Protein AF-A0AAU6C635-F1 (afdb_monomer)

Structure (mmCIF, N/CA/C/O backbone):
data_AF-A0AAU6C635-F1
#
_entry.id   AF-A0AAU6C635-F1
#
loop_
_atom_site.group_PDB
_atom_site.id
_atom_site.type_symbol
_atom_site.label_atom_id
_atom_site.label_alt_id
_atom_site.label_comp_id
_atom_site.label_asym_id
_atom_site.label_entity_id
_atom_site.label_seq_id
_atom_site.pdbx_PDB_ins_code
_atom_site.Cartn_x
_atom_site.Cartn_y
_atom_site.Cartn_z
_atom_site.occupancy
_atom_site.B_iso_or_equiv
_atom_site.auth_seq_id
_atom_site.auth_comp_id
_atom_site.auth_asym_id
_atom_site.auth_atom_id
_atom_site.pdbx_PDB_model_num
ATOM 1 N N . MET A 1 1 ? -11.657 12.750 -17.119 1.00 33.25 1 MET A N 1
ATOM 2 C CA . MET A 1 1 ? -11.801 13.360 -18.462 1.00 33.25 1 MET A CA 1
ATOM 3 C C . MET A 1 1 ? -10.431 13.831 -18.926 1.00 33.25 1 MET A C 1
ATOM 5 O O . MET A 1 1 ? -9.855 14.684 -18.265 1.00 33.25 1 MET A O 1
ATOM 9 N N . ALA A 1 2 ? -9.886 13.249 -19.998 1.00 40.28 2 ALA A N 1
ATOM 10 C CA . ALA A 1 2 ? -8.606 13.667 -20.569 1.00 40.28 2 ALA A CA 1
ATOM 11 C C . ALA A 1 2 ? -8.789 14.965 -21.371 1.00 40.28 2 ALA A C 1
ATOM 13 O O . ALA A 1 2 ? -9.681 15.063 -22.214 1.00 40.28 2 ALA A O 1
ATOM 14 N N . ARG A 1 3 ? -7.966 15.976 -21.083 1.00 46.88 3 ARG A N 1
ATOM 15 C CA . ARG A 1 3 ? -7.917 17.232 -21.836 1.00 46.88 3 ARG A CA 1
ATOM 16 C C . ARG A 1 3 ? -7.267 16.941 -23.189 1.00 46.88 3 ARG A C 1
ATOM 18 O O . ARG A 1 3 ? -6.128 16.486 -23.218 1.00 46.88 3 ARG A O 1
ATOM 25 N N . LEU A 1 4 ? -7.986 17.196 -24.283 1.00 54.56 4 LEU A N 1
ATOM 26 C CA . LEU A 1 4 ? -7.434 17.153 -25.638 1.00 54.56 4 LEU A CA 1
ATOM 27 C C . LEU A 1 4 ? -6.260 18.135 -25.709 1.00 54.56 4 LEU A C 1
ATOM 29 O O . LEU A 1 4 ? -6.438 19.350 -25.591 1.00 54.56 4 LEU A O 1
ATOM 33 N N . ILE A 1 5 ? -5.055 17.588 -25.826 1.00 55.25 5 ILE A N 1
ATOM 34 C CA . ILE A 1 5 ? -3.856 18.341 -26.176 1.00 55.25 5 ILE A CA 1
ATOM 35 C C . ILE A 1 5 ? -4.092 18.794 -27.622 1.00 55.25 5 ILE A C 1
ATOM 37 O O . ILE A 1 5 ? -4.465 17.975 -28.456 1.00 55.25 5 ILE A O 1
ATOM 41 N N . GLY A 1 6 ? -4.012 20.099 -27.885 1.00 54.09 6 GLY A N 1
ATOM 42 C CA . GLY A 1 6 ? -4.347 20.672 -29.192 1.00 54.09 6 GLY A CA 1
ATOM 43 C C . GLY A 1 6 ? -3.514 20.103 -30.349 1.00 54.09 6 GLY A C 1
ATOM 44 O O . GLY A 1 6 ? -2.514 19.423 -30.131 1.00 54.09 6 GLY A O 1
ATOM 45 N N . ASP A 1 7 ? -3.924 20.458 -31.567 1.00 59.44 7 ASP A N 1
ATOM 46 C CA . ASP A 1 7 ? -3.484 19.994 -32.904 1.00 59.44 7 ASP A CA 1
ATOM 47 C C . ASP A 1 7 ? -1.974 20.154 -33.240 1.00 59.44 7 ASP A C 1
ATOM 49 O O . ASP A 1 7 ? -1.555 20.066 -34.388 1.00 59.44 7 ASP A O 1
ATOM 53 N N . SER A 1 8 ? -1.133 20.437 -32.243 1.00 68.38 8 SER A N 1
ATOM 54 C CA . SER A 1 8 ? 0.325 20.584 -32.333 1.00 68.38 8 SER A CA 1
ATOM 55 C C . SER A 1 8 ? 1.101 19.611 -31.430 1.00 68.38 8 SER A C 1
ATOM 57 O O . SER A 1 8 ? 2.326 19.702 -31.334 1.00 68.38 8 SER A O 1
ATOM 59 N N . GLY A 1 9 ? 0.406 18.694 -30.749 1.00 70.88 9 GLY A N 1
ATOM 60 C CA . GLY A 1 9 ? 1.014 17.608 -29.981 1.00 70.88 9 GLY A CA 1
ATOM 61 C C . GLY A 1 9 ? 1.362 16.389 -30.848 1.00 70.88 9 GLY A C 1
ATOM 62 O O . GLY A 1 9 ? 0.824 16.238 -31.943 1.00 70.88 9 GLY A O 1
ATOM 63 N N . PRO A 1 10 ? 2.259 15.503 -30.380 1.00 80.25 10 PRO A N 1
ATOM 64 C CA . PRO A 1 10 ? 2.520 14.241 -31.062 1.00 80.25 10 PRO A CA 1
ATOM 65 C C . PRO A 1 10 ? 1.244 13.388 -31.139 1.00 80.25 10 PRO A C 1
ATOM 67 O O . PRO A 1 10 ? 0.451 13.362 -30.196 1.00 80.25 10 PRO A O 1
ATOM 70 N N . ASP A 1 11 ? 1.062 12.683 -32.258 1.00 90.50 11 ASP A N 1
ATOM 71 C CA . ASP A 1 11 ? -0.068 11.773 -32.461 1.00 90.50 11 ASP A CA 1
ATOM 72 C C . ASP A 1 11 ? 0.055 10.566 -31.522 1.00 90.50 11 ASP A C 1
ATOM 74 O O . ASP A 1 11 ? 0.769 9.596 -31.789 1.00 90.50 11 ASP A O 1
ATOM 78 N N . LEU A 1 12 ? -0.642 10.647 -30.389 1.00 91.69 12 LEU A N 1
ATOM 79 C CA . LEU A 1 12 ? -0.616 9.621 -29.352 1.00 91.69 12 LEU A CA 1
ATOM 80 C C . LEU A 1 12 ? -1.183 8.283 -29.841 1.00 91.69 12 LEU A C 1
ATOM 82 O O . LEU A 1 12 ? -0.764 7.243 -29.335 1.00 91.69 12 LEU A O 1
ATOM 86 N N . CYS A 1 13 ? -2.102 8.297 -30.813 1.00 95.12 13 CYS A N 1
ATOM 87 C CA . CYS A 1 13 ? -2.654 7.069 -31.380 1.00 95.12 13 CYS A CA 1
ATOM 88 C C . CYS A 1 13 ? -1.597 6.383 -32.244 1.00 95.12 13 CYS A C 1
ATOM 90 O O . CYS A 1 13 ? -1.269 5.227 -31.994 1.00 95.12 13 CYS A O 1
ATOM 92 N N . ALA A 1 14 ? -0.967 7.121 -33.163 1.00 94.88 14 ALA A N 1
ATOM 93 C CA . ALA A 1 14 ? 0.107 6.575 -33.991 1.00 94.88 14 ALA A CA 1
ATOM 94 C C . ALA A 1 14 ? 1.306 6.082 -33.157 1.00 94.88 14 ALA A C 1
ATOM 96 O O . ALA A 1 14 ? 1.918 5.064 -33.481 1.00 94.88 14 ALA A O 1
ATOM 97 N N . MET A 1 15 ? 1.639 6.769 -32.058 1.00 94.06 15 MET A N 1
ATOM 98 C CA . MET A 1 15 ? 2.670 6.309 -31.120 1.00 94.06 15 MET A CA 1
ATOM 99 C C . MET A 1 15 ? 2.281 5.001 -30.419 1.00 94.06 15 MET A C 1
ATOM 101 O O . MET A 1 15 ? 3.123 4.110 -30.284 1.00 94.06 15 MET A O 1
ATOM 105 N N . ALA A 1 16 ? 1.028 4.883 -29.970 1.00 95.62 16 ALA A N 1
ATOM 106 C CA . ALA A 1 16 ? 0.521 3.672 -29.331 1.00 95.62 16 ALA A CA 1
ATOM 107 C C . ALA A 1 16 ? 0.498 2.483 -30.306 1.00 95.62 16 ALA A C 1
ATOM 109 O O . ALA A 1 16 ? 0.922 1.385 -29.934 1.00 95.62 16 ALA A O 1
ATOM 110 N N . ASP A 1 17 ? 0.087 2.714 -31.553 1.00 96.81 17 ASP A N 1
ATOM 111 C CA . ASP A 1 17 ? 0.086 1.703 -32.613 1.00 96.81 17 ASP A CA 1
ATOM 112 C C . ASP A 1 17 ? 1.512 1.219 -32.901 1.00 96.81 17 ASP A C 1
ATOM 114 O O . ASP A 1 17 ? 1.794 0.023 -32.818 1.00 96.81 17 ASP A O 1
ATOM 118 N N . ALA A 1 18 ? 2.454 2.144 -33.115 1.00 97.06 18 ALA A N 1
ATOM 119 C CA . ALA A 1 18 ? 3.851 1.801 -33.374 1.00 97.06 18 ALA A CA 1
ATOM 120 C C . ALA A 1 18 ? 4.498 1.017 -32.214 1.00 97.06 18 ALA A C 1
ATOM 122 O O . ALA A 1 18 ? 5.235 0.052 -32.441 1.00 97.06 18 ALA A O 1
ATOM 123 N N . ALA A 1 19 ? 4.219 1.401 -30.963 1.00 95.62 19 ALA A N 1
ATOM 124 C CA . ALA A 1 19 ? 4.707 0.681 -29.789 1.00 95.62 19 ALA A CA 1
ATOM 125 C C . ALA A 1 19 ? 4.107 -0.733 -29.690 1.00 95.62 19 ALA A C 1
ATOM 127 O O . ALA A 1 19 ? 4.825 -1.692 -29.385 1.00 95.62 19 ALA A O 1
ATOM 128 N N . THR A 1 20 ? 2.812 -0.874 -29.983 1.00 96.56 20 THR A N 1
ATOM 129 C CA . THR A 1 20 ? 2.098 -2.158 -29.967 1.00 96.56 20 THR A CA 1
ATOM 130 C C . THR A 1 20 ? 2.635 -3.099 -31.039 1.00 96.56 20 THR A C 1
ATOM 132 O O . THR A 1 20 ? 2.974 -4.245 -30.736 1.00 96.56 20 THR A O 1
ATOM 135 N N . ASP A 1 21 ? 2.801 -2.612 -32.267 1.00 96.62 21 ASP A N 1
ATOM 136 C CA . ASP A 1 21 ? 3.354 -3.388 -33.379 1.00 96.62 21 ASP A CA 1
ATOM 137 C C . ASP A 1 21 ? 4.777 -3.870 -33.084 1.00 96.62 21 ASP A C 1
ATOM 139 O O . ASP A 1 21 ? 5.130 -5.028 -33.351 1.00 96.62 21 ASP A O 1
ATOM 143 N N . HIS A 1 22 ? 5.596 -3.011 -32.470 1.00 93.88 22 HIS A N 1
ATOM 144 C CA . HIS A 1 22 ? 6.935 -3.389 -32.037 1.00 93.88 22 HIS A CA 1
ATOM 145 C C . HIS A 1 22 ? 6.897 -4.490 -30.970 1.00 93.88 22 HIS A C 1
ATOM 147 O O . HIS A 1 22 ? 7.584 -5.505 -31.108 1.00 93.88 22 HIS A O 1
ATOM 153 N N . ALA A 1 23 ? 6.063 -4.339 -29.937 1.00 92.31 23 ALA A N 1
ATOM 154 C CA . ALA A 1 23 ? 5.914 -5.342 -28.888 1.00 92.31 23 ALA A CA 1
ATOM 155 C C . ALA A 1 23 ? 5.439 -6.693 -29.451 1.00 92.31 23 ALA A C 1
ATOM 157 O O . ALA A 1 23 ? 6.014 -7.733 -29.126 1.00 92.31 23 ALA A O 1
ATOM 158 N N . VAL A 1 24 ? 4.445 -6.690 -30.348 1.00 93.75 24 VAL A N 1
ATOM 159 C CA . VAL A 1 24 ? 3.965 -7.897 -31.043 1.00 93.75 24 VAL A CA 1
ATOM 160 C C . VAL A 1 24 ? 5.085 -8.544 -31.850 1.00 93.75 24 VAL A C 1
ATOM 162 O O . VAL A 1 24 ? 5.239 -9.765 -31.816 1.00 93.75 24 VAL A O 1
ATOM 165 N N . THR A 1 25 ? 5.892 -7.746 -32.547 1.00 92.00 25 THR A N 1
ATOM 166 C CA . THR A 1 25 ? 7.041 -8.247 -33.308 1.00 92.00 25 THR A CA 1
ATOM 167 C C . THR A 1 25 ? 8.049 -8.937 -32.391 1.00 92.00 25 THR A C 1
ATOM 169 O O . THR A 1 25 ? 8.429 -10.074 -32.661 1.00 92.00 25 THR A O 1
ATOM 172 N N . VAL A 1 26 ? 8.425 -8.312 -31.271 1.00 89.56 26 VAL A N 1
ATOM 173 C CA . VAL A 1 26 ? 9.347 -8.904 -30.285 1.00 89.56 26 VAL A CA 1
ATOM 174 C C . VAL A 1 26 ? 8.780 -10.205 -29.707 1.00 89.56 26 VAL A C 1
ATOM 176 O O . VAL A 1 26 ? 9.489 -11.209 -29.653 1.00 89.56 26 VAL A O 1
ATOM 179 N N . MET A 1 27 ? 7.495 -10.229 -29.343 1.00 88.62 27 MET A N 1
ATOM 180 C CA . MET A 1 27 ? 6.835 -11.427 -28.805 1.00 88.62 27 MET A CA 1
ATOM 181 C C . MET A 1 27 ? 6.731 -12.574 -29.822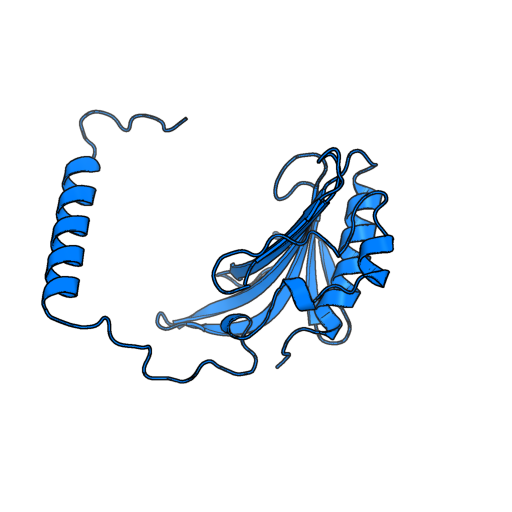 1.00 88.62 27 MET A C 1
ATOM 183 O O . MET A 1 27 ? 6.696 -13.737 -29.427 1.00 88.62 27 MET A O 1
ATOM 187 N N . ARG A 1 28 ? 6.696 -12.283 -31.131 1.00 91.62 28 ARG A N 1
ATOM 188 C CA . ARG A 1 28 ? 6.705 -13.314 -32.186 1.00 91.62 28 ARG A CA 1
ATOM 189 C C . ARG A 1 28 ? 8.072 -13.974 -32.369 1.00 91.62 28 ARG A C 1
ATOM 191 O O . ARG A 1 28 ? 8.118 -15.111 -32.830 1.00 91.62 28 ARG A O 1
ATOM 198 N N . VAL A 1 29 ? 9.166 -13.286 -32.033 1.00 85.56 29 VAL A N 1
ATOM 199 C CA . VAL A 1 29 ? 10.539 -13.800 -32.203 1.00 85.56 29 VAL A CA 1
ATOM 200 C C . VAL A 1 29 ? 10.890 -14.853 -31.144 1.00 85.56 29 VAL A C 1
ATOM 202 O O . VAL A 1 29 ? 11.714 -15.729 -31.403 1.00 85.56 29 VAL A O 1
ATOM 205 N N . GLY A 1 30 ? 10.252 -14.824 -29.970 1.00 81.31 30 GLY A N 1
ATOM 206 C CA . GLY A 1 30 ? 10.467 -15.829 -28.933 1.00 81.31 30 GLY A CA 1
ATOM 207 C C . GLY A 1 30 ? 9.856 -15.461 -27.584 1.00 81.31 30 GLY A C 1
ATOM 208 O O . GLY A 1 30 ? 9.093 -14.508 -27.451 1.00 81.31 30 GLY A O 1
ATOM 209 N N . THR A 1 31 ? 10.196 -16.230 -26.552 1.00 83.50 31 THR A N 1
ATOM 210 C CA . THR A 1 31 ? 9.721 -15.978 -25.186 1.00 83.50 31 THR A CA 1
ATOM 211 C C . THR A 1 31 ? 10.318 -14.695 -24.617 1.00 83.50 31 THR A C 1
ATOM 213 O O . THR A 1 31 ? 11.524 -14.475 -24.741 1.00 83.50 31 THR A O 1
ATOM 216 N N . VAL A 1 32 ? 9.511 -13.910 -23.898 1.00 81.31 32 VAL A N 1
ATOM 217 C CA . VAL A 1 32 ? 10.006 -12.772 -23.112 1.00 81.31 32 VAL A CA 1
ATOM 218 C C . VAL A 1 32 ? 11.022 -13.285 -22.080 1.00 81.31 32 VAL A C 1
ATOM 220 O O . VAL A 1 32 ? 10.662 -14.141 -21.262 1.00 81.31 32 VAL A O 1
ATOM 223 N N . PRO A 1 33 ? 12.283 -12.807 -22.098 1.00 78.06 33 PRO A N 1
ATOM 224 C CA . PRO A 1 33 ? 13.296 -13.259 -21.157 1.00 78.06 33 PRO A CA 1
ATOM 225 C C . PRO A 1 33 ? 12.834 -13.060 -19.716 1.00 78.06 33 PRO A C 1
ATOM 227 O O . PRO A 1 33 ? 12.366 -11.986 -19.331 1.00 78.06 33 PRO A O 1
ATOM 230 N N . ARG A 1 34 ? 12.984 -14.100 -18.893 1.00 80.12 34 ARG A N 1
ATOM 231 C CA . ARG A 1 34 ? 12.798 -13.956 -17.450 1.00 80.12 34 ARG A CA 1
ATOM 232 C C . ARG A 1 34 ? 13.906 -13.071 -16.891 1.00 80.12 34 ARG A C 1
ATOM 234 O O . ARG A 1 34 ? 15.034 -13.088 -17.383 1.00 80.12 34 ARG A O 1
ATOM 241 N N . ARG A 1 35 ? 13.592 -12.328 -15.826 1.00 77.75 35 ARG A N 1
ATOM 242 C CA . ARG A 1 35 ? 14.605 -11.593 -15.066 1.00 77.75 35 ARG A CA 1
ATOM 243 C C . ARG A 1 35 ? 15.717 -12.579 -14.653 1.00 77.75 35 ARG A C 1
ATOM 245 O O . ARG A 1 35 ? 15.392 -13.608 -14.063 1.00 77.75 35 ARG A O 1
ATOM 252 N N . PRO A 1 36 ? 16.993 -12.293 -14.963 1.00 69.88 36 PRO A N 1
ATOM 253 C CA . PRO A 1 36 ? 18.089 -13.239 -14.745 1.00 69.88 36 PRO A CA 1
ATOM 254 C C . PRO A 1 36 ? 18.437 -13.424 -13.263 1.00 69.88 36 PRO A C 1
ATOM 256 O O . PRO A 1 36 ? 18.999 -14.448 -12.889 1.00 69.88 36 PRO A O 1
ATOM 259 N N . SER A 1 37 ? 18.102 -12.452 -12.410 1.00 70.69 37 SER A N 1
ATOM 260 C CA . SER A 1 37 ? 18.284 -12.554 -10.965 1.00 70.69 37 SER A CA 1
ATOM 261 C C . SER A 1 37 ? 17.025 -13.097 -10.292 1.00 70.69 37 SER A C 1
ATOM 263 O O . SER A 1 37 ? 15.911 -12.659 -10.599 1.00 70.69 37 SER A O 1
ATOM 265 N N . ALA A 1 38 ? 17.215 -13.987 -9.317 1.00 70.19 38 ALA A N 1
ATOM 266 C CA . ALA A 1 38 ? 16.155 -14.379 -8.396 1.00 70.19 38 ALA A CA 1
ATOM 267 C C . ALA A 1 38 ? 15.570 -13.145 -7.689 1.00 70.19 38 ALA A C 1
ATOM 269 O O . ALA A 1 38 ? 16.240 -12.117 -7.538 1.00 70.19 38 ALA A O 1
ATOM 270 N N . ALA A 1 39 ? 14.305 -13.242 -7.281 1.00 71.06 39 ALA A N 1
ATOM 271 C CA . ALA A 1 39 ? 13.686 -12.203 -6.476 1.00 71.06 39 ALA A CA 1
ATOM 272 C C . ALA A 1 39 ? 14.445 -12.058 -5.147 1.00 71.06 39 ALA A C 1
ATOM 274 O O . ALA A 1 39 ? 14.887 -13.049 -4.566 1.00 71.06 39 ALA A O 1
ATOM 275 N N . VAL A 1 40 ? 14.628 -10.818 -4.692 1.00 84.88 40 VAL A N 1
ATOM 276 C CA . VAL A 1 40 ? 15.278 -10.543 -3.407 1.00 84.88 40 VAL A CA 1
ATOM 277 C C . VAL A 1 40 ? 14.324 -11.015 -2.303 1.00 84.88 40 VAL A C 1
ATOM 279 O O . VAL A 1 40 ? 13.201 -10.521 -2.290 1.00 84.88 40 VAL A O 1
ATOM 282 N N . PRO A 1 41 ? 14.716 -11.927 -1.390 1.00 85.88 41 PRO A N 1
ATOM 283 C CA . PRO A 1 41 ? 13.796 -12.477 -0.385 1.00 85.88 41 PRO A CA 1
ATOM 284 C C . PRO A 1 41 ? 13.118 -11.422 0.501 1.00 85.88 41 PRO A C 1
ATOM 286 O O . PRO A 1 41 ? 11.964 -11.580 0.869 1.00 85.88 41 PRO A O 1
ATOM 289 N N . ALA A 1 42 ? 13.814 -10.318 0.782 1.00 90.81 42 ALA A N 1
ATOM 290 C CA . ALA A 1 42 ? 13.286 -9.176 1.532 1.00 90.81 42 ALA A CA 1
ATOM 291 C C . ALA A 1 42 ? 12.295 -8.301 0.731 1.00 90.81 42 ALA A C 1
ATOM 293 O O . ALA A 1 42 ? 11.753 -7.336 1.264 1.00 90.81 42 ALA A O 1
ATOM 294 N N . SER A 1 43 ? 12.099 -8.565 -0.566 1.00 92.88 43 SER A N 1
ATOM 295 C CA . SER A 1 43 ? 11.268 -7.730 -1.435 1.00 92.88 43 SER A CA 1
ATOM 296 C C . SER A 1 43 ? 9.793 -8.096 -1.343 1.00 92.88 43 SER A C 1
ATOM 298 O O . SER A 1 43 ? 9.422 -9.275 -1.407 1.00 92.88 43 SER A O 1
ATOM 300 N N . LEU A 1 44 ? 8.950 -7.061 -1.337 1.00 94.75 44 LEU A N 1
ATOM 301 C CA . LEU A 1 44 ? 7.495 -7.187 -1.447 1.00 94.75 44 LEU A CA 1
ATOM 302 C C . LEU A 1 44 ? 7.049 -7.908 -2.725 1.00 94.75 44 LEU A C 1
ATOM 304 O O . LEU A 1 44 ? 5.985 -8.515 -2.742 1.00 94.75 44 LEU A O 1
ATOM 308 N N . ALA A 1 45 ? 7.892 -7.952 -3.763 1.00 91.56 45 ALA A N 1
ATOM 309 C CA . ALA A 1 45 ? 7.616 -8.712 -4.982 1.00 91.56 45 ALA A CA 1
ATOM 310 C C . ALA A 1 45 ? 7.409 -10.223 -4.739 1.00 91.56 45 ALA A C 1
ATOM 312 O O . ALA A 1 45 ? 6.866 -10.913 -5.602 1.00 91.56 45 ALA A O 1
ATOM 313 N N . THR A 1 46 ? 7.860 -10.744 -3.593 1.00 91.25 46 THR A N 1
ATOM 314 C CA . THR A 1 46 ? 7.690 -12.150 -3.187 1.00 91.25 46 THR A CA 1
ATOM 315 C C . THR A 1 46 ? 6.616 -12.361 -2.120 1.00 91.25 46 THR A C 1
ATOM 317 O O . THR A 1 46 ? 6.342 -13.503 -1.755 1.00 91.25 46 THR A O 1
ATOM 320 N N . ALA A 1 47 ? 6.018 -11.279 -1.619 1.00 94.38 47 ALA A N 1
ATOM 321 C CA . ALA A 1 47 ? 5.038 -11.312 -0.546 1.00 94.38 47 ALA A CA 1
ATOM 322 C C . ALA A 1 47 ? 3.602 -11.431 -1.079 1.00 94.38 47 ALA A C 1
ATOM 324 O O . ALA A 1 47 ? 3.316 -11.121 -2.234 1.00 94.38 47 ALA A O 1
ATOM 325 N N . ASP A 1 48 ? 2.699 -11.861 -0.198 1.00 96.31 48 ASP A N 1
ATOM 326 C CA . ASP A 1 48 ? 1.255 -11.876 -0.425 1.00 96.31 48 ASP A CA 1
ATOM 327 C C . ASP A 1 48 ? 0.607 -10.792 0.446 1.00 96.31 48 ASP A C 1
ATOM 329 O O . ASP A 1 48 ? 0.582 -10.922 1.672 1.00 96.31 48 ASP A O 1
ATOM 333 N N . ALA A 1 49 ? 0.066 -9.743 -0.177 1.00 97.69 49 ALA A N 1
ATOM 334 C CA . ALA A 1 49 ? -0.615 -8.655 0.520 1.00 97.69 49 ALA A CA 1
ATOM 335 C C . ALA A 1 49 ? -1.772 -9.170 1.396 1.00 97.69 49 ALA A C 1
ATOM 337 O O . ALA A 1 49 ? -1.896 -8.783 2.559 1.00 97.69 49 ALA A O 1
ATOM 338 N N . CYS A 1 50 ? -2.565 -10.129 0.911 1.00 96.81 50 CYS A N 1
ATOM 339 C CA . CYS A 1 50 ? -3.692 -10.664 1.676 1.00 96.81 50 CYS A CA 1
ATOM 340 C C . CYS A 1 50 ? -3.267 -11.451 2.924 1.00 96.81 50 CYS A C 1
ATOM 342 O O . CYS A 1 50 ? -4.083 -11.660 3.820 1.00 96.81 50 CYS A O 1
ATOM 344 N N . ALA A 1 51 ? -2.010 -11.895 3.000 1.00 95.38 51 ALA A N 1
ATOM 345 C CA . ALA A 1 51 ? -1.478 -12.595 4.166 1.00 95.38 51 ALA A CA 1
ATOM 346 C C . ALA A 1 51 ? -0.984 -11.641 5.271 1.00 95.38 51 ALA A C 1
ATOM 348 O O . ALA A 1 51 ? -0.705 -12.087 6.389 1.00 95.38 51 ALA A O 1
ATOM 349 N N . LEU A 1 52 ? -0.874 -10.336 4.988 1.00 95.38 52 LEU A N 1
ATOM 350 C CA . LEU A 1 52 ? -0.342 -9.353 5.935 1.00 95.38 52 LEU A CA 1
ATOM 351 C C . LEU A 1 52 ? -1.355 -8.927 7.005 1.00 95.38 52 LEU A C 1
ATOM 353 O O . LEU A 1 52 ? -0.953 -8.500 8.088 1.00 95.38 52 LEU A O 1
ATOM 357 N N . LEU A 1 53 ? -2.657 -9.085 6.756 1.00 95.38 53 LEU A N 1
ATOM 358 C CA . LEU A 1 53 ? -3.704 -8.809 7.739 1.00 95.38 53 LEU A CA 1
ATOM 359 C C . LEU A 1 53 ? -4.386 -10.099 8.187 1.00 95.38 53 LEU A C 1
ATOM 361 O O . LEU A 1 53 ? -4.743 -10.961 7.389 1.00 95.38 53 LEU A O 1
ATOM 365 N N . THR A 1 54 ? -4.574 -10.237 9.500 1.00 91.88 54 THR A N 1
ATOM 366 C CA . THR A 1 54 ? -5.284 -11.391 10.061 1.00 91.88 54 THR A CA 1
ATOM 367 C C . THR A 1 54 ? -6.788 -11.135 10.108 1.00 91.88 54 THR A C 1
ATOM 369 O O . THR A 1 54 ? -7.206 -9.980 10.233 1.00 91.88 54 THR A O 1
ATOM 372 N N . PRO A 1 55 ? -7.620 -12.193 10.131 1.00 92.12 55 PRO A N 1
ATOM 373 C CA . PRO A 1 55 ? -9.054 -12.036 10.367 1.00 92.12 55 PRO A CA 1
ATOM 374 C C . PRO A 1 55 ? -9.375 -11.274 11.659 1.00 92.12 55 PRO A C 1
ATOM 376 O O . PRO A 1 55 ? -10.312 -10.485 11.692 1.00 92.12 55 PRO A O 1
ATOM 379 N N . ALA A 1 56 ? -8.570 -11.467 12.709 1.00 91.81 56 ALA A N 1
ATOM 380 C CA . ALA A 1 56 ? -8.732 -10.755 13.972 1.00 91.81 56 ALA A CA 1
ATOM 381 C C . ALA A 1 56 ? -8.453 -9.250 13.837 1.00 91.81 56 ALA A C 1
ATOM 383 O O . ALA A 1 56 ? -9.189 -8.450 14.404 1.00 91.81 56 ALA A O 1
ATOM 384 N N . ALA A 1 57 ? 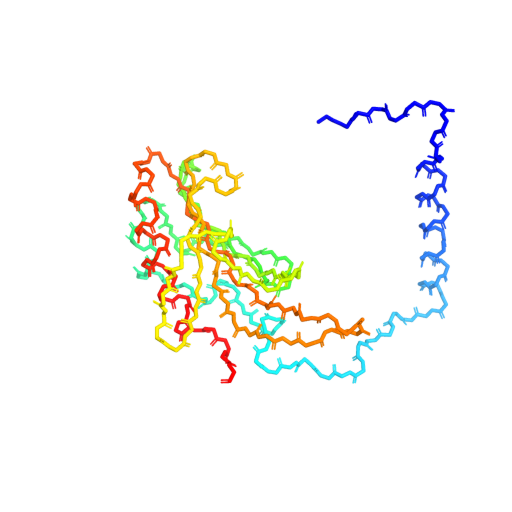-7.429 -8.862 13.068 1.00 92.19 57 ALA A N 1
ATOM 385 C CA . ALA A 1 57 ? -7.127 -7.454 12.820 1.00 92.19 57 ALA A CA 1
ATOM 386 C C . ALA A 1 57 ? -8.239 -6.777 12.005 1.00 92.19 57 ALA A C 1
ATOM 388 O O . ALA A 1 57 ? -8.685 -5.690 12.361 1.00 92.19 57 ALA A O 1
ATOM 389 N N . LEU A 1 58 ? -8.748 -7.452 10.968 1.00 93.06 58 LEU A N 1
ATOM 390 C CA . LEU A 1 58 ? -9.858 -6.947 10.150 1.00 93.06 58 LEU A CA 1
ATOM 391 C C . LEU A 1 58 ? -11.157 -6.773 10.948 1.00 93.06 58 LEU A C 1
ATOM 393 O O . LEU A 1 58 ? -11.948 -5.891 10.628 1.00 93.06 58 LEU A O 1
ATOM 397 N N . GLY A 1 59 ? -11.339 -7.526 12.039 1.00 88.06 59 GLY A N 1
ATOM 398 C CA . GLY A 1 59 ? -12.459 -7.353 12.969 1.00 88.06 59 GLY A CA 1
ATOM 399 C C . GLY A 1 59 ? -12.539 -5.972 13.639 1.00 88.06 59 GLY A C 1
ATOM 400 O O . GLY A 1 59 ? -13.556 -5.666 14.259 1.00 88.06 59 GLY A O 1
ATOM 401 N N . ALA A 1 60 ? -11.512 -5.123 13.507 1.00 84.69 60 ALA A N 1
ATOM 402 C CA . ALA A 1 60 ? -11.564 -3.720 13.919 1.00 84.69 60 ALA A CA 1
ATOM 403 C C . ALA A 1 60 ? -12.534 -2.871 13.071 1.00 84.69 60 ALA A C 1
ATOM 405 O O . ALA A 1 60 ? -12.956 -1.804 13.521 1.00 84.69 60 ALA A O 1
ATOM 406 N N . LEU A 1 61 ? -12.897 -3.333 11.869 1.00 85.75 61 LEU A N 1
ATOM 407 C CA . LEU A 1 61 ? -13.821 -2.654 10.963 1.00 85.75 61 LEU A CA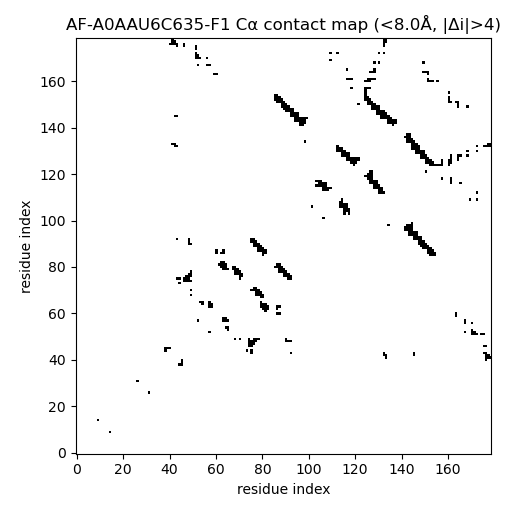 1
ATOM 408 C C . LEU A 1 61 ? -15.160 -3.400 10.899 1.00 85.75 61 LEU A C 1
ATOM 410 O O . LEU A 1 61 ? -15.221 -4.523 10.393 1.00 85.75 61 LEU A O 1
ATOM 414 N N . PRO A 1 62 ? -16.258 -2.793 11.387 1.00 83.75 62 PRO A N 1
ATOM 415 C CA . PRO A 1 62 ? -17.582 -3.389 11.281 1.00 83.75 62 PRO A CA 1
ATOM 416 C C . PRO A 1 62 ? -17.942 -3.722 9.829 1.00 83.75 62 PRO A C 1
ATOM 418 O O . PRO A 1 62 ? -17.737 -2.916 8.928 1.00 83.75 62 PRO A O 1
ATOM 421 N N . GLY A 1 63 ? -18.492 -4.915 9.606 1.00 85.62 63 GLY A N 1
ATOM 422 C CA . GLY A 1 63 ? -18.958 -5.354 8.287 1.00 85.62 63 GLY A CA 1
ATOM 423 C C . GLY A 1 63 ? -17.864 -5.852 7.338 1.00 85.62 63 GLY A C 1
ATOM 424 O O . GLY A 1 63 ? -18.195 -6.569 6.397 1.00 85.62 63 GLY A O 1
ATOM 425 N N . VAL A 1 64 ? -16.586 -5.559 7.596 1.00 90.44 64 VAL A N 1
ATOM 426 C CA . VAL A 1 64 ? -15.456 -6.061 6.801 1.00 90.44 64 VAL A CA 1
ATOM 427 C C . VAL A 1 64 ? -15.085 -7.468 7.270 1.00 90.44 64 VAL A C 1
ATOM 429 O O . VAL A 1 64 ? -14.870 -7.712 8.457 1.00 90.44 64 VAL A O 1
ATOM 432 N N . GLN A 1 65 ? -15.009 -8.419 6.337 1.00 85.81 65 GLN A N 1
ATOM 433 C CA . GLN A 1 65 ? -14.678 -9.814 6.634 1.00 85.81 65 GLN A CA 1
ATOM 434 C C . GLN A 1 65 ? -13.455 -10.270 5.840 1.00 85.81 65 GLN A C 1
ATOM 436 O O . GLN A 1 65 ? -13.270 -9.906 4.684 1.00 85.81 65 GLN A O 1
ATOM 441 N N . ALA A 1 66 ? -12.632 -11.127 6.450 1.00 85.44 66 ALA A N 1
ATOM 442 C CA . ALA A 1 66 ? -11.480 -11.723 5.770 1.00 85.44 66 ALA A CA 1
ATOM 443 C C . ALA A 1 66 ? -11.892 -12.691 4.646 1.00 85.44 66 ALA A C 1
ATOM 445 O O . ALA A 1 66 ? -11.203 -12.807 3.632 1.00 85.44 66 ALA A O 1
ATOM 446 N N . ALA A 1 67 ? -13.009 -13.401 4.837 1.00 80.25 67 ALA A N 1
ATOM 447 C CA . ALA A 1 67 ? -13.595 -14.276 3.832 1.00 80.25 67 ALA A CA 1
ATOM 448 C C . ALA A 1 67 ? -14.290 -13.408 2.775 1.00 80.25 67 ALA A C 1
ATOM 450 O O . ALA A 1 67 ? -15.413 -12.963 2.978 1.00 80.25 67 ALA A O 1
ATOM 451 N N . GLY A 1 68 ? -13.585 -13.120 1.684 1.00 80.62 68 GLY A N 1
ATOM 452 C CA . GLY A 1 68 ? -14.025 -12.160 0.665 1.00 80.62 68 GLY A CA 1
ATOM 453 C C . GLY A 1 68 ? -12.922 -11.234 0.161 1.00 80.62 68 GLY A C 1
ATOM 454 O O . GLY A 1 68 ? -13.209 -10.349 -0.629 1.00 80.62 68 GLY A O 1
ATOM 455 N N . ALA A 1 69 ? -11.679 -11.435 0.607 1.00 93.19 69 ALA A N 1
ATOM 456 C CA . ALA A 1 69 ? -10.531 -10.686 0.120 1.00 93.19 69 ALA A CA 1
ATOM 457 C C . ALA A 1 69 ? -10.372 -10.809 -1.408 1.00 93.19 69 ALA A C 1
ATOM 459 O O . ALA A 1 69 ? -10.226 -11.920 -1.930 1.00 93.19 69 ALA A O 1
ATOM 460 N N . GLU A 1 70 ? -10.359 -9.679 -2.107 1.00 95.81 70 GLU A N 1
ATOM 461 C CA . GLU A 1 70 ? -10.097 -9.610 -3.543 1.00 95.81 70 GLU A CA 1
ATOM 462 C C . GLU A 1 70 ? -8.600 -9.393 -3.768 1.00 95.81 70 GLU A C 1
ATOM 464 O O . GLU A 1 70 ? -7.994 -8.509 -3.167 1.00 95.81 70 GLU A O 1
ATOM 469 N N . ARG A 1 71 ? -7.989 -10.246 -4.595 1.00 97.31 71 ARG A N 1
ATOM 470 C CA . ARG A 1 71 ? -6.547 -10.254 -4.868 1.00 97.31 71 ARG A CA 1
ATOM 471 C C . ARG A 1 71 ? -6.253 -9.574 -6.190 1.00 97.31 71 ARG A C 1
ATOM 473 O O . ARG A 1 71 ? -6.822 -9.959 -7.211 1.00 97.31 71 ARG A O 1
ATOM 480 N N . ASP A 1 72 ? -5.264 -8.696 -6.175 1.00 95.25 72 ASP A N 1
ATOM 481 C CA . ASP A 1 72 ? -4.720 -8.106 -7.389 1.00 95.25 72 ASP A CA 1
ATOM 482 C C . ASP A 1 72 ? -3.640 -8.978 -8.033 1.00 95.25 72 ASP A C 1
ATOM 484 O O . ASP A 1 72 ? -3.195 -10.013 -7.516 1.00 95.25 72 ASP A O 1
ATOM 488 N N . PHE A 1 73 ? -3.194 -8.525 -9.204 1.00 91.94 73 PHE A N 1
ATOM 489 C CA . PHE A 1 73 ? -2.099 -9.122 -9.949 1.00 91.94 73 PHE A CA 1
ATOM 490 C C . PHE A 1 73 ? -0.878 -9.403 -9.057 1.00 91.94 73 PHE A C 1
ATOM 492 O O . PHE A 1 73 ? -0.410 -8.555 -8.299 1.00 91.94 73 PHE A O 1
ATOM 499 N N . GLY A 1 74 ? -0.351 -10.627 -9.152 1.00 90.94 74 GLY A N 1
ATOM 500 C CA . GLY A 1 74 ? 0.832 -11.049 -8.398 1.00 90.94 74 GLY A CA 1
ATOM 501 C C . GLY A 1 74 ? 0.618 -11.230 -6.891 1.00 90.94 74 GLY A C 1
ATOM 502 O O . GLY A 1 74 ? 1.586 -11.538 -6.205 1.00 90.94 74 GLY A O 1
ATOM 503 N N . ASN A 1 75 ? -0.616 -11.094 -6.381 1.00 96.50 75 ASN A N 1
ATOM 504 C CA . ASN A 1 75 ? -0.928 -10.975 -4.949 1.00 96.50 75 ASN A CA 1
ATOM 505 C C . ASN A 1 75 ? -0.291 -9.742 -4.282 1.00 96.50 75 ASN A C 1
ATOM 507 O O . ASN A 1 75 ? -0.071 -9.737 -3.071 1.00 96.50 75 ASN A O 1
ATOM 511 N N . TRP A 1 76 ? 0.021 -8.705 -5.065 1.00 97.44 76 TRP A N 1
ATOM 512 C CA . TRP A 1 76 ? 0.641 -7.471 -4.569 1.00 97.44 76 TRP A CA 1
ATOM 513 C C . TRP A 1 76 ? -0.369 -6.420 -4.113 1.00 97.44 76 TRP A C 1
ATOM 515 O O . TRP A 1 76 ? 0.022 -5.399 -3.560 1.00 97.44 76 TRP A O 1
ATOM 525 N N . GLY A 1 77 ? -1.654 -6.683 -4.323 1.00 98.06 77 GLY A N 1
ATOM 526 C CA . GLY A 1 77 ? -2.759 -5.905 -3.788 1.00 98.06 77 GLY A CA 1
ATOM 527 C C . GLY A 1 77 ? -3.798 -6.828 -3.167 1.00 98.06 77 GLY A C 1
ATOM 528 O O . GLY A 1 77 ? -3.967 -7.978 -3.599 1.00 98.06 77 GLY A O 1
ATOM 529 N N . CYS A 1 78 ? -4.452 -6.340 -2.122 1.00 98.31 78 CYS A N 1
ATOM 530 C CA . CYS A 1 78 ? -5.557 -7.019 -1.477 1.00 98.31 78 CYS A CA 1
ATOM 531 C C . CYS A 1 78 ? -6.611 -6.028 -0.998 1.00 98.31 78 CYS A C 1
ATOM 533 O O . CYS A 1 78 ? -6.276 -5.022 -0.370 1.00 98.31 78 CYS A O 1
ATOM 535 N N . HIS A 1 79 ? -7.875 -6.361 -1.236 1.00 97.19 79 HIS A N 1
ATOM 536 C CA . HIS A 1 79 ? -9.011 -5.517 -0.893 1.00 97.19 79 HIS A CA 1
ATOM 537 C C . HIS A 1 79 ? -9.998 -6.276 -0.018 1.00 97.19 79 HIS A C 1
ATOM 539 O O . HIS A 1 79 ? -10.398 -7.398 -0.332 1.00 97.19 79 HIS A O 1
ATOM 545 N N . TRP A 1 80 ? -10.430 -5.643 1.067 1.00 97.38 80 TRP A N 1
ATOM 546 C CA . TRP A 1 80 ? -11.498 -6.130 1.931 1.00 97.38 80 TRP A CA 1
ATOM 547 C C . TRP A 1 80 ? -12.577 -5.064 2.023 1.00 97.38 80 TRP A C 1
ATOM 549 O O . TRP A 1 80 ? -12.304 -3.941 2.441 1.00 97.38 80 TRP A O 1
ATOM 559 N N . ARG A 1 81 ? -13.813 -5.408 1.667 1.00 94.81 81 ARG A N 1
ATOM 560 C CA . ARG A 1 81 ? -14.951 -4.483 1.689 1.00 94.81 81 ARG A CA 1
ATOM 561 C C . ARG A 1 81 ? -16.061 -5.000 2.592 1.00 94.81 81 ARG A C 1
ATOM 563 O O . ARG A 1 81 ? -16.210 -6.208 2.782 1.00 94.81 81 ARG A O 1
ATOM 570 N N . SER A 1 82 ? -16.834 -4.081 3.159 1.00 92.94 82 SER A N 1
ATOM 571 C CA . SER A 1 82 ? -18.129 -4.398 3.751 1.00 92.94 82 SER A CA 1
ATOM 572 C C . SER A 1 82 ? -19.132 -4.787 2.662 1.00 92.94 82 SER A C 1
ATOM 574 O O . SER A 1 82 ? -18.962 -4.455 1.491 1.00 92.94 82 SER A O 1
ATOM 576 N N . SER A 1 83 ? -20.206 -5.487 3.036 1.00 89.25 83 SER A N 1
ATOM 577 C CA . SER A 1 83 ? -21.231 -5.937 2.079 1.00 89.25 83 SER A CA 1
AT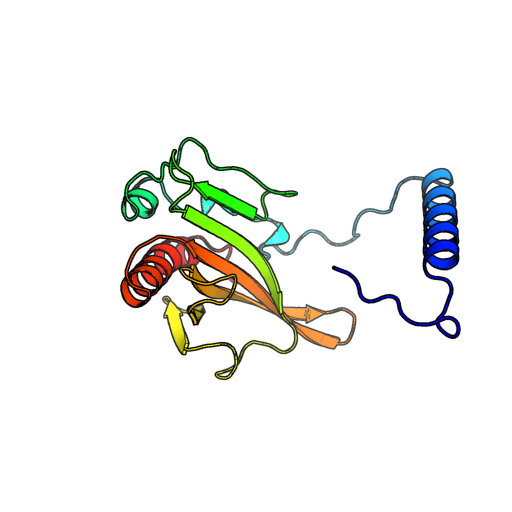OM 578 C C . SER A 1 83 ? -21.956 -4.798 1.353 1.00 89.25 83 SER A C 1
ATOM 580 O O . SER A 1 83 ? -22.499 -5.016 0.275 1.00 89.25 83 SER A O 1
ATOM 582 N N . ASP A 1 84 ? -22.006 -3.612 1.960 1.00 88.75 84 ASP A N 1
ATOM 583 C CA . ASP A 1 84 ? -22.564 -2.387 1.377 1.00 88.75 84 ASP A CA 1
ATOM 584 C C . ASP A 1 84 ? -21.523 -1.554 0.606 1.00 88.75 84 ASP A C 1
ATOM 586 O O . ASP A 1 84 ? -21.901 -0.635 -0.112 1.00 88.75 84 ASP A O 1
ATOM 590 N N . GLY A 1 85 ? -20.230 -1.889 0.706 1.00 86.38 85 GLY A N 1
ATOM 591 C CA . GLY A 1 85 ? -19.129 -1.160 0.072 1.00 86.38 85 GLY A CA 1
ATOM 592 C C . GLY A 1 85 ? -18.733 0.149 0.764 1.00 86.38 85 GLY A C 1
ATOM 593 O O . GLY A 1 85 ? -17.773 0.784 0.332 1.00 86.38 85 GLY A O 1
ATOM 594 N N . ASP A 1 86 ? -19.413 0.541 1.845 1.00 89.56 86 ASP A N 1
ATOM 595 C CA . ASP A 1 86 ? -19.209 1.832 2.515 1.00 89.56 86 ASP A CA 1
ATOM 596 C C . ASP A 1 86 ? -17.938 1.880 3.370 1.00 89.56 86 ASP A C 1
ATOM 598 O O . ASP A 1 86 ? -17.507 2.954 3.791 1.00 89.56 86 ASP A O 1
ATOM 602 N N . SER A 1 87 ? -17.354 0.727 3.698 1.00 93.38 87 SER A N 1
ATOM 603 C CA . SER A 1 87 ? -16.118 0.622 4.471 1.00 93.38 87 SER A CA 1
ATOM 604 C C . SER A 1 87 ? -15.206 -0.452 3.903 1.00 93.38 87 SER A C 1
ATOM 606 O O . SER A 1 87 ? -15.650 -1.461 3.351 1.00 93.38 87 SER A O 1
ATOM 608 N N . GLY A 1 88 ? -13.903 -0.262 4.066 1.00 96.00 88 GLY A N 1
ATOM 609 C CA . GLY A 1 88 ? -12.956 -1.257 3.607 1.00 96.00 88 GLY A CA 1
ATOM 610 C C . GLY A 1 88 ? -11.507 -0.959 3.925 1.00 96.00 88 GLY A C 1
ATOM 611 O O . GLY A 1 88 ? -11.163 0.063 4.517 1.00 96.00 88 GLY A O 1
ATOM 612 N N . VAL A 1 89 ? -10.672 -1.903 3.515 1.00 97.81 89 VAL A N 1
ATOM 613 C CA . VAL A 1 89 ? -9.221 -1.833 3.592 1.00 97.81 89 VAL A CA 1
ATOM 614 C C . VAL A 1 89 ? -8.663 -2.202 2.236 1.00 97.81 89 VAL A C 1
ATOM 616 O O . VAL A 1 89 ? -9.017 -3.249 1.698 1.00 97.81 89 VAL A O 1
ATOM 619 N N . ASP A 1 90 ? -7.761 -1.374 1.739 1.00 97.94 90 ASP A N 1
ATOM 620 C CA . ASP A 1 90 ? -6.922 -1.670 0.589 1.00 97.94 90 ASP A CA 1
ATOM 621 C C . ASP A 1 90 ? -5.486 -1.771 1.073 1.00 97.94 90 ASP A C 1
ATOM 623 O O . ASP A 1 90 ? -5.030 -0.932 1.848 1.00 97.94 90 ASP A O 1
ATOM 627 N N . LEU A 1 91 ? -4.782 -2.815 0.657 1.00 98.19 91 LEU A N 1
ATOM 628 C CA . LEU A 1 91 ? -3.362 -2.978 0.923 1.00 98.19 91 LEU A CA 1
ATOM 629 C C . LEU A 1 91 ? -2.654 -3.262 -0.389 1.00 98.19 91 LEU A C 1
ATOM 631 O O . LEU A 1 91 ? -2.816 -4.349 -0.938 1.00 98.19 91 LEU A O 1
ATOM 635 N N . VAL A 1 92 ? -1.871 -2.301 -0.867 1.00 98.12 92 VAL A N 1
ATOM 636 C CA . VAL A 1 92 ? -1.198 -2.370 -2.166 1.00 98.12 92 VAL A CA 1
ATOM 637 C C . VAL A 1 92 ? 0.297 -2.148 -1.982 1.00 98.12 92 VAL A C 1
ATOM 639 O O . VAL A 1 92 ? 0.728 -1.291 -1.213 1.00 98.12 92 VAL A O 1
ATOM 642 N N . PHE A 1 93 ? 1.108 -2.947 -2.668 1.00 97.94 93 PHE A N 1
ATOM 643 C CA . PHE A 1 93 ? 2.548 -2.744 -2.718 1.00 97.94 93 PHE A CA 1
ATOM 644 C C . PHE A 1 93 ? 2.910 -1.753 -3.814 1.00 97.94 93 PHE A C 1
ATOM 646 O O . PHE A 1 93 ? 2.500 -1.914 -4.963 1.00 97.94 93 PHE A O 1
ATOM 653 N N . ASP A 1 94 ? 3.740 -0.777 -3.466 1.00 95.94 94 ASP A N 1
ATOM 654 C CA . ASP A 1 94 ? 4.196 0.260 -4.386 1.00 95.94 94 ASP A CA 1
ATOM 655 C C . ASP A 1 94 ? 5.692 0.557 -4.199 1.00 95.94 94 ASP A C 1
ATOM 657 O O . ASP A 1 94 ? 6.395 -0.062 -3.389 1.00 95.94 94 ASP A O 1
ATOM 661 N N . ARG A 1 95 ? 6.220 1.481 -4.997 1.00 95.62 95 ARG A N 1
ATOM 662 C CA . ARG A 1 95 ? 7.581 1.990 -4.912 1.00 95.62 95 ARG A CA 1
ATOM 663 C C . ARG A 1 95 ? 7.598 3.504 -5.049 1.00 95.62 95 ARG A C 1
ATOM 665 O O . ARG A 1 95 ? 7.006 4.042 -5.974 1.00 95.62 95 ARG A O 1
ATOM 672 N N . ASN A 1 96 ? 8.380 4.179 -4.210 1.00 96.25 96 ASN A N 1
ATOM 673 C CA . ASN A 1 96 ? 8.490 5.640 -4.236 1.00 96.25 96 ASN A CA 1
ATOM 674 C C . ASN A 1 96 ? 9.935 6.103 -4.455 1.00 96.25 96 ASN A C 1
ATOM 676 O O . ASN A 1 96 ? 10.869 5.567 -3.854 1.00 96.25 96 ASN A O 1
ATOM 680 N N . SER A 1 97 ? 10.106 7.100 -5.324 1.00 94.38 97 SER A N 1
ATOM 681 C CA . SER A 1 97 ? 11.358 7.826 -5.560 1.00 94.38 97 SER A CA 1
ATOM 682 C C . SER A 1 97 ? 11.021 9.314 -5.724 1.00 94.38 97 SER A C 1
ATOM 684 O O . SER A 1 97 ? 10.203 9.634 -6.591 1.00 94.38 97 SER A O 1
ATOM 686 N N . PRO A 1 98 ? 11.624 10.229 -4.941 1.00 94.62 98 PRO A N 1
ATOM 687 C CA . PRO A 1 98 ? 12.608 9.979 -3.878 1.00 94.62 98 PRO A CA 1
ATOM 688 C C . PRO A 1 98 ? 12.014 9.237 -2.657 1.00 94.62 98 PRO A C 1
ATOM 690 O O . PRO A 1 98 ? 10.802 9.067 -2.587 1.00 94.62 98 PRO A O 1
ATOM 693 N N . PRO A 1 99 ? 12.835 8.761 -1.699 1.00 95.88 99 PRO A N 1
ATOM 694 C CA . PRO A 1 99 ? 12.341 8.224 -0.425 1.00 95.88 99 PRO A CA 1
ATOM 695 C C . PRO A 1 99 ? 11.416 9.206 0.305 1.00 95.88 99 PRO A C 1
ATOM 697 O O . PRO A 1 99 ? 11.641 10.413 0.217 1.00 95.88 99 PRO A O 1
ATOM 700 N N . LEU A 1 100 ? 10.430 8.687 1.041 1.00 95.38 100 LEU A N 1
ATOM 701 C CA . LEU A 1 100 ? 9.431 9.498 1.737 1.00 95.38 100 LEU A CA 1
ATOM 702 C C . LEU A 1 100 ? 10.057 10.409 2.802 1.00 95.38 100 LEU A C 1
ATOM 704 O O . LEU A 1 100 ? 10.955 10.000 3.553 1.00 95.38 100 LEU A O 1
ATOM 708 N N . ASP A 1 101 ? 9.521 11.621 2.919 1.00 94.75 101 ASP A N 1
ATOM 709 C CA . ASP A 1 101 ? 9.872 12.600 3.942 1.00 94.75 101 ASP A CA 1
ATOM 710 C C . ASP A 1 101 ? 8.634 13.201 4.638 1.00 94.75 101 ASP A C 1
ATOM 712 O O . ASP A 1 101 ? 7.501 12.759 4.471 1.00 94.75 101 ASP A O 1
ATOM 716 N N . THR A 1 102 ? 8.832 14.196 5.506 1.00 94.62 102 THR A N 1
ATOM 717 C CA . THR A 1 102 ? 7.738 14.806 6.284 1.00 94.62 102 THR A CA 1
ATOM 718 C C . THR A 1 102 ? 6.705 15.564 5.445 1.00 94.62 102 THR A C 1
ATOM 720 O O . THR A 1 102 ? 5.661 15.938 5.974 1.00 94.62 102 THR A O 1
ATOM 723 N N . SER A 1 103 ? 6.984 15.833 4.168 1.00 94.94 103 SER A N 1
ATOM 724 C CA . SER A 1 103 ? 6.002 16.372 3.226 1.00 94.94 103 SER A CA 1
ATOM 725 C C . SER A 1 103 ? 5.029 15.306 2.716 1.00 94.94 103 SER A C 1
ATOM 727 O O . SER A 1 103 ? 3.914 15.651 2.330 1.00 94.94 103 SER A O 1
ATOM 729 N N . ASP A 1 104 ? 5.397 14.026 2.810 1.00 94.75 104 ASP A N 1
ATOM 730 C CA . ASP A 1 104 ? 4.565 12.896 2.396 1.00 94.75 104 ASP A CA 1
ATOM 731 C C . ASP A 1 104 ? 3.570 12.441 3.471 1.00 94.75 104 ASP A C 1
ATOM 733 O O . ASP A 1 104 ? 2.772 11.542 3.220 1.00 94.75 104 ASP A O 1
ATOM 737 N N . GLY A 1 105 ? 3.594 13.027 4.672 1.00 96.50 105 GLY A N 1
ATOM 738 C CA . GLY A 1 105 ? 2.617 12.739 5.719 1.00 96.50 105 GLY A CA 1
ATOM 739 C C . GLY A 1 105 ? 3.145 12.900 7.137 1.00 96.50 105 GLY A C 1
ATOM 740 O O . GLY A 1 105 ? 4.242 13.398 7.387 1.00 96.50 105 GLY A O 1
ATOM 741 N N . THR A 1 106 ? 2.348 12.441 8.103 1.00 97.75 106 THR A N 1
ATOM 742 C CA . THR A 1 106 ? 2.761 12.436 9.511 1.00 97.75 106 THR A CA 1
ATOM 743 C C . THR A 1 106 ? 3.594 11.188 9.801 1.00 97.75 106 THR A C 1
ATOM 745 O O . THR A 1 106 ? 3.063 10.080 9.670 1.00 97.75 106 THR A O 1
ATOM 748 N N . PRO A 1 107 ? 4.863 11.325 10.225 1.00 96.56 107 PRO A N 1
ATOM 749 C CA . PRO A 1 107 ? 5.721 10.180 10.488 1.00 96.56 107 PRO A CA 1
ATOM 750 C C . PRO A 1 107 ? 5.204 9.359 11.671 1.00 96.56 107 PRO A C 1
ATOM 752 O O . PRO A 1 107 ? 4.775 9.891 12.698 1.00 96.56 107 PRO A O 1
ATOM 755 N N . VAL A 1 108 ? 5.287 8.042 11.528 1.00 95.38 108 VAL A N 1
ATOM 756 C CA . VAL A 1 108 ? 4.918 7.049 12.537 1.00 95.38 108 VAL A CA 1
ATOM 757 C C . VAL A 1 108 ? 5.946 5.917 12.545 1.00 95.38 108 VAL A C 1
ATOM 759 O O . VAL A 1 108 ? 6.549 5.591 11.522 1.00 95.38 108 VAL A O 1
ATOM 762 N N . ALA A 1 109 ? 6.168 5.321 13.715 1.00 91.12 109 ALA A N 1
ATOM 763 C CA . ALA A 1 109 ? 7.121 4.229 13.898 1.00 91.12 109 ALA A CA 1
ATOM 764 C C . ALA A 1 109 ? 6.391 2.912 14.189 1.00 91.12 109 ALA A C 1
ATOM 766 O O . ALA A 1 109 ? 5.427 2.894 14.958 1.00 91.12 109 ALA A O 1
ATOM 767 N N . PHE A 1 110 ? 6.890 1.811 13.621 1.00 83.62 110 PHE A N 1
ATOM 768 C CA . PHE A 1 110 ? 6.349 0.463 13.811 1.00 83.62 110 PHE A CA 1
ATOM 769 C C . PHE A 1 110 ? 7.490 -0.511 14.101 1.00 83.62 110 PHE A C 1
ATOM 771 O O . PHE A 1 110 ? 8.121 -1.052 13.193 1.00 83.62 110 PHE A O 1
ATOM 778 N N . GLY A 1 111 ? 7.796 -0.717 15.383 1.00 77.69 111 GLY A N 1
ATOM 779 C CA . GLY A 1 111 ? 8.978 -1.486 15.775 1.00 77.69 111 GLY A CA 1
ATOM 780 C C . GLY A 1 111 ? 10.258 -0.836 15.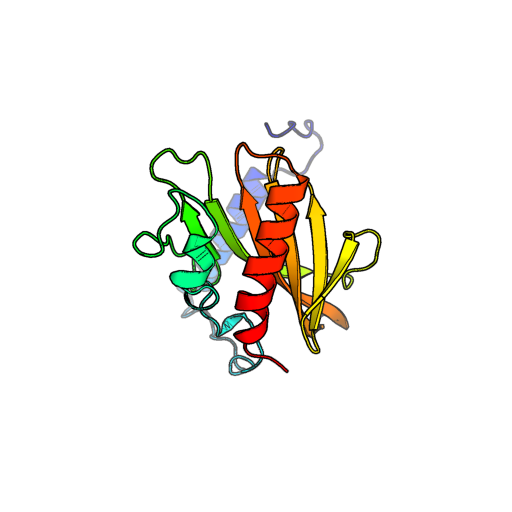236 1.00 77.69 111 GLY A C 1
ATOM 781 O O . GLY A 1 111 ? 10.526 0.323 15.540 1.00 77.69 111 GLY A O 1
ATOM 782 N N . ALA A 1 112 ? 11.035 -1.577 14.439 1.00 72.31 112 ALA A N 1
ATOM 783 C CA . ALA A 1 112 ? 12.235 -1.065 13.765 1.00 72.31 112 ALA A CA 1
ATOM 784 C C . ALA A 1 112 ? 11.942 -0.349 12.428 1.00 72.31 112 ALA A C 1
ATOM 786 O O . ALA A 1 112 ? 12.840 0.266 11.857 1.00 72.31 112 ALA A O 1
ATOM 787 N N . GLY A 1 113 ? 10.709 -0.440 11.921 1.00 82.38 113 GLY A N 1
ATOM 788 C CA . GLY A 1 113 ? 10.284 0.174 10.666 1.00 82.38 113 GLY A CA 1
ATOM 789 C C . GLY A 1 113 ? 9.712 1.582 10.841 1.00 82.38 113 GLY A C 1
ATOM 790 O O . GLY A 1 113 ? 9.352 2.012 11.943 1.00 82.38 113 GLY A O 1
ATOM 791 N N . LYS A 1 114 ? 9.587 2.291 9.718 1.00 92.50 114 LYS A N 1
ATOM 792 C CA . LYS A 1 114 ? 8.995 3.632 9.617 1.00 92.50 114 LYS A CA 1
ATOM 793 C C . LYS A 1 114 ? 7.817 3.628 8.643 1.00 92.50 114 LYS A C 1
ATOM 795 O O . LYS A 1 114 ? 7.726 2.773 7.764 1.00 92.50 114 LYS A O 1
ATOM 800 N N . GLY A 1 115 ? 6.942 4.612 8.781 1.00 95.69 115 GLY A N 1
ATOM 801 C CA . GLY A 1 115 ? 5.891 4.887 7.813 1.00 95.69 115 GLY A CA 1
ATOM 802 C C . GLY A 1 115 ? 5.317 6.285 7.980 1.00 95.69 115 GLY A C 1
ATOM 803 O O . GLY A 1 115 ? 5.730 7.040 8.864 1.00 95.69 115 GLY A O 1
ATOM 804 N N . PHE A 1 116 ? 4.347 6.613 7.135 1.00 97.88 116 PHE A N 1
ATOM 805 C CA . PHE A 1 116 ? 3.697 7.918 7.108 1.00 97.88 116 PHE A CA 1
ATOM 806 C C . PHE A 1 116 ? 2.185 7.754 7.035 1.00 97.88 116 PHE A C 1
ATOM 808 O O . PHE A 1 116 ? 1.676 6.979 6.230 1.00 97.88 116 PHE A O 1
ATOM 815 N N . VAL A 1 117 ? 1.466 8.474 7.893 1.00 98.25 117 VAL A N 1
ATOM 816 C CA . VAL A 1 117 ? 0.002 8.543 7.856 1.00 98.25 117 VAL A CA 1
ATOM 817 C C . VAL A 1 117 ? -0.416 9.764 7.058 1.00 98.25 117 VAL A C 1
ATOM 819 O O . VAL A 1 117 ? 0.019 10.881 7.355 1.00 98.25 117 VAL A O 1
ATOM 822 N N . VAL A 1 118 ? -1.295 9.541 6.090 1.00 98.00 118 VAL A N 1
ATOM 823 C CA . VAL A 1 118 ? -1.770 10.534 5.135 1.00 98.00 118 VAL A CA 1
ATOM 824 C C . VAL A 1 118 ? -3.301 10.490 5.102 1.00 98.00 118 VAL A C 1
ATOM 826 O O . VAL A 1 118 ? -3.889 9.555 4.552 1.00 98.00 118 VAL A O 1
ATOM 829 N N . PRO A 1 119 ? -3.979 11.451 5.750 1.00 97.88 119 PRO A N 1
ATOM 830 C CA . PRO A 1 119 ? -5.429 11.560 5.671 1.00 97.88 119 PRO A CA 1
ATOM 831 C C . PRO A 1 119 ? -5.864 11.949 4.256 1.00 97.88 119 PRO A C 1
ATOM 833 O O . PRO A 1 119 ? -5.222 12.794 3.639 1.00 97.88 119 PRO A O 1
ATOM 836 N N . GLU A 1 120 ? -6.961 11.362 3.778 1.00 96.19 120 GLU A N 1
ATOM 837 C CA . GLU A 1 120 ? -7.578 11.654 2.474 1.00 96.19 120 GLU A CA 1
ATOM 838 C C . GLU A 1 120 ? -6.602 11.579 1.286 1.00 96.19 120 GLU A C 1
ATOM 840 O O . GLU A 1 120 ? -6.665 12.389 0.363 1.00 96.19 120 GLU A O 1
ATOM 845 N N . TYR A 1 121 ? -5.671 10.618 1.329 1.00 93.88 121 TYR A N 1
ATOM 846 C CA . TYR A 1 121 ? -4.678 10.411 0.271 1.00 93.88 121 TYR A CA 1
ATOM 847 C C 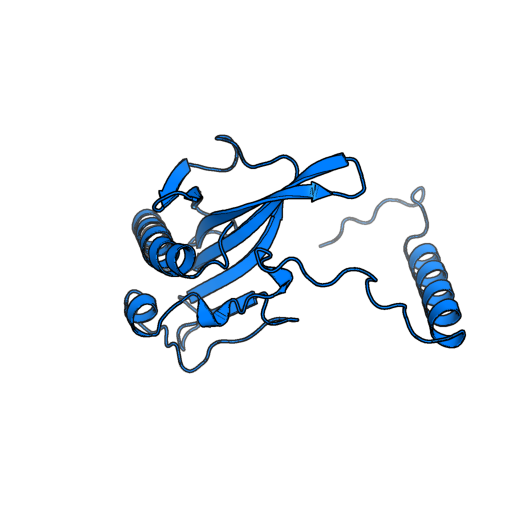. TYR A 1 121 ? -5.319 9.922 -1.032 1.00 93.88 121 TYR A C 1
ATOM 849 O O . TYR A 1 121 ? -5.090 10.519 -2.082 1.00 93.88 121 TYR A O 1
ATOM 857 N N . ASP A 1 122 ? -6.147 8.875 -0.945 1.00 89.94 122 ASP A N 1
ATOM 858 C CA . ASP A 1 122 ? -6.822 8.299 -2.115 1.00 89.94 122 ASP A CA 1
ATOM 859 C C . ASP A 1 122 ? -8.096 9.074 -2.491 1.00 89.94 122 ASP A C 1
ATOM 861 O O . ASP A 1 122 ? -8.325 9.378 -3.660 1.00 89.94 122 ASP A O 1
ATOM 865 N N . ASP A 1 123 ? -8.934 9.396 -1.501 1.00 91.88 123 ASP A N 1
ATOM 866 C CA . ASP A 1 123 ? -10.160 10.186 -1.655 1.00 91.88 123 ASP A CA 1
ATOM 867 C C . ASP A 1 123 ? -10.612 10.703 -0.276 1.00 91.88 123 ASP A C 1
ATOM 869 O O . ASP A 1 123 ? -10.053 10.363 0.770 1.00 91.88 123 ASP A O 1
ATOM 873 N N . ARG A 1 124 ? -11.670 11.508 -0.241 1.00 93.25 124 ARG A N 1
ATOM 874 C CA . ARG A 1 124 ? -12.345 11.891 0.999 1.00 93.25 124 ARG A CA 1
ATOM 875 C C . ARG A 1 124 ? -12.860 10.665 1.739 1.00 93.25 124 ARG A C 1
ATOM 877 O O . ARG A 1 124 ? -13.371 9.722 1.142 1.00 93.25 124 ARG A O 1
ATOM 884 N N . GLY A 1 125 ? -12.793 10.718 3.067 1.00 94.88 125 GLY A N 1
ATOM 885 C CA . GLY A 1 125 ? -13.227 9.592 3.901 1.00 94.88 125 GLY A CA 1
ATOM 886 C C . GLY A 1 125 ? -12.292 8.382 3.825 1.00 94.88 125 GLY A C 1
ATOM 887 O O . GLY A 1 125 ? -12.713 7.262 4.119 1.00 94.88 125 GLY A O 1
ATOM 888 N N . THR A 1 126 ? -11.026 8.597 3.458 1.00 97.38 126 THR A N 1
ATOM 889 C CA . THR A 1 126 ? -9.976 7.586 3.575 1.00 97.38 126 THR A CA 1
ATOM 890 C C . THR A 1 126 ? -8.832 8.066 4.456 1.00 97.38 126 THR A C 1
ATOM 892 O O . THR A 1 126 ? -8.638 9.261 4.686 1.00 97.38 126 THR A O 1
ATOM 895 N N . CYS A 1 127 ? -8.064 7.126 4.994 1.00 98.50 127 CYS A N 1
ATOM 896 C CA . CYS A 1 127 ? -6.763 7.426 5.565 1.00 98.50 127 CYS A CA 1
ATOM 897 C C . CYS A 1 127 ? -5.774 6.333 5.191 1.00 98.50 127 CYS A C 1
ATOM 899 O O . CYS A 1 127 ? -6.035 5.153 5.434 1.00 98.50 127 CYS A O 1
ATOM 901 N N . THR A 1 128 ? -4.643 6.745 4.628 1.00 98.50 128 THR A N 1
ATOM 902 C CA . THR A 1 128 ? -3.614 5.844 4.120 1.00 98.50 128 THR A CA 1
ATOM 903 C C . THR A 1 128 ? -2.421 5.852 5.051 1.00 98.50 128 THR A C 1
ATOM 905 O O . THR A 1 128 ? -1.934 6.898 5.477 1.00 98.50 128 THR A O 1
ATOM 908 N N . LEU A 1 129 ? -1.941 4.663 5.380 1.00 97.94 129 LEU A N 1
ATOM 909 C CA . LEU A 1 129 ? -0.658 4.459 6.014 1.00 97.94 129 LEU A CA 1
ATOM 910 C C . LEU A 1 129 ? 0.313 3.883 4.987 1.00 97.94 129 LEU A C 1
ATOM 912 O O . LEU A 1 129 ? 0.134 2.756 4.539 1.00 97.94 129 LEU A O 1
ATOM 916 N N . ARG A 1 130 ? 1.376 4.625 4.691 1.00 97.69 130 ARG A N 1
ATOM 917 C CA . ARG A 1 130 ? 2.455 4.206 3.794 1.00 97.69 130 ARG A CA 1
ATOM 918 C C . ARG A 1 130 ? 3.579 3.589 4.618 1.00 97.69 130 ARG A C 1
ATOM 920 O O . ARG A 1 130 ? 4.298 4.308 5.317 1.00 97.69 130 ARG A O 1
ATOM 927 N N . LEU A 1 131 ? 3.682 2.260 4.628 1.00 96.88 131 LEU A N 1
ATOM 928 C CA . LEU A 1 131 ? 4.699 1.517 5.382 1.00 96.88 131 LEU A CA 1
ATOM 929 C C . LEU A 1 131 ? 5.939 1.286 4.527 1.00 96.88 131 LEU A C 1
ATOM 931 O O . LEU A 1 131 ? 5.837 0.708 3.450 1.00 96.88 131 LEU A O 1
ATOM 935 N N . VAL A 1 132 ? 7.120 1.642 5.031 1.00 96.38 132 VAL A N 1
ATOM 936 C CA . VAL A 1 132 ? 8.379 1.366 4.328 1.00 96.38 132 VAL A CA 1
ATOM 937 C C . VAL A 1 132 ? 8.855 -0.046 4.668 1.00 96.38 132 VAL A C 1
ATOM 939 O O . VAL A 1 132 ? 9.157 -0.335 5.826 1.00 96.38 132 VAL A O 1
ATOM 942 N N . ASN A 1 133 ? 8.947 -0.921 3.660 1.00 95.44 133 ASN A N 1
ATOM 943 C CA . ASN A 1 133 ? 9.507 -2.269 3.806 1.00 95.44 133 ASN A CA 1
ATOM 944 C C . ASN A 1 133 ? 11.037 -2.256 3.708 1.00 95.44 133 ASN A C 1
ATOM 946 O O . ASN A 1 133 ? 11.720 -2.838 4.548 1.00 95.44 133 ASN A O 1
ATOM 950 N N . ARG A 1 134 ? 11.583 -1.604 2.673 1.00 93.75 134 ARG A N 1
ATOM 951 C CA . ARG A 1 134 ? 13.033 -1.503 2.462 1.00 93.75 134 ARG A CA 1
ATOM 952 C C . ARG A 1 134 ? 13.414 -0.373 1.515 1.00 93.75 134 ARG A C 1
ATOM 954 O O . ARG A 1 134 ? 12.646 -0.025 0.621 1.00 93.75 134 ARG A O 1
ATOM 961 N N . ASP A 1 135 ? 14.661 0.062 1.633 1.00 93.56 135 ASP A N 1
ATOM 962 C CA . ASP A 1 135 ? 15.320 0.949 0.677 1.00 93.56 135 ASP A CA 1
ATOM 963 C C . ASP A 1 135 ? 16.177 0.135 -0.298 1.00 93.56 135 ASP A C 1
ATOM 965 O O . ASP A 1 135 ? 16.785 -0.876 0.068 1.00 93.56 135 ASP A O 1
ATOM 969 N N . PHE A 1 136 ? 16.305 0.608 -1.534 1.00 91.94 136 PHE A N 1
ATOM 970 C CA . PHE A 1 136 ? 17.303 0.103 -2.470 1.00 91.94 136 PHE A CA 1
ATOM 971 C C . PHE A 1 136 ? 17.676 1.139 -3.530 1.00 91.94 136 PHE A C 1
ATOM 973 O O . PHE A 1 136 ? 17.010 2.158 -3.693 1.00 91.94 136 PHE A O 1
ATOM 980 N N . THR A 1 137 ? 18.751 0.864 -4.264 1.00 93.88 137 THR A N 1
ATOM 981 C CA . THR A 1 137 ? 19.142 1.649 -5.437 1.00 93.88 137 THR A CA 1
ATOM 982 C C . THR A 1 137 ? 18.690 0.927 -6.696 1.00 93.88 137 THR A C 1
ATOM 984 O O . THR A 1 137 ? 18.994 -0.256 -6.873 1.00 93.88 137 THR A O 1
ATOM 987 N N . ASP A 1 138 ? 17.949 1.609 -7.562 1.00 90.06 138 ASP A N 1
ATOM 988 C CA . ASP A 1 138 ? 17.490 1.022 -8.816 1.00 90.06 138 ASP A CA 1
ATOM 989 C C . ASP A 1 138 ? 18.563 1.059 -9.921 1.00 90.06 138 ASP A C 1
ATOM 991 O O . ASP A 1 138 ? 19.691 1.512 -9.726 1.00 90.06 138 ASP A O 1
ATOM 995 N N . ILE A 1 139 ? 18.214 0.563 -11.112 1.00 87.69 139 ILE A N 1
ATOM 996 C CA . ILE A 1 139 ? 19.142 0.491 -12.253 1.00 87.69 139 ILE A CA 1
ATOM 997 C C . ILE A 1 139 ? 19.577 1.867 -12.780 1.00 87.69 139 ILE A C 1
ATOM 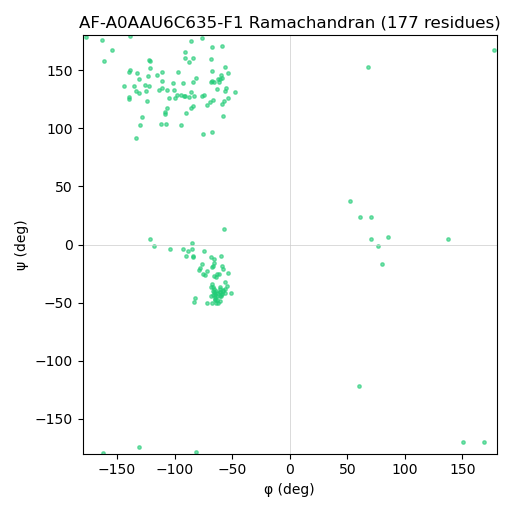999 O O . ILE A 1 139 ? 20.537 1.942 -13.541 1.00 87.69 139 ILE A O 1
ATOM 1003 N N . THR A 1 140 ? 18.872 2.937 -12.407 1.00 92.50 140 THR A N 1
ATOM 1004 C CA . THR A 1 140 ? 19.198 4.319 -12.782 1.00 92.50 140 THR A CA 1
ATOM 1005 C C . THR A 1 140 ? 20.075 5.011 -11.737 1.00 92.50 140 THR A C 1
ATOM 1007 O O . THR A 1 140 ? 20.521 6.135 -11.956 1.00 92.50 140 THR A O 1
ATOM 1010 N N . GLY A 1 141 ? 20.360 4.344 -10.612 1.00 94.12 141 GLY A N 1
ATOM 1011 C CA . GLY A 1 141 ? 21.123 4.908 -9.502 1.00 94.12 141 GLY A CA 1
ATOM 1012 C C . GLY A 1 141 ? 20.274 5.706 -8.510 1.00 94.12 141 GLY A C 1
ATOM 1013 O O . GLY A 1 141 ? 20.832 6.308 -7.593 1.00 94.12 141 GLY A O 1
ATOM 1014 N N . GLN A 1 142 ? 18.946 5.716 -8.657 1.00 95.94 142 GLN A N 1
ATOM 1015 C CA . GLN A 1 142 ? 18.056 6.415 -7.734 1.00 95.94 142 GLN A CA 1
ATOM 1016 C C . GLN A 1 142 ? 17.781 5.583 -6.484 1.00 95.94 142 GLN A C 1
ATOM 1018 O O . GLN A 1 142 ? 17.637 4.361 -6.555 1.00 95.94 142 GLN A O 1
ATOM 1023 N N . ARG A 1 143 ? 17.680 6.260 -5.334 1.00 96.56 143 ARG A N 1
ATOM 1024 C CA . ARG A 1 143 ? 17.165 5.650 -4.106 1.00 96.56 143 ARG A CA 1
ATOM 1025 C C . ARG A 1 143 ? 15.657 5.497 -4.220 1.00 96.56 143 ARG A C 1
ATOM 1027 O O . ARG A 1 143 ? 14.964 6.470 -4.494 1.00 96.56 143 ARG A O 1
ATOM 1034 N N . VAL A 1 144 ? 15.182 4.290 -3.963 1.00 96.00 144 VAL A N 1
ATOM 1035 C CA . VAL A 1 144 ? 13.776 3.911 -4.035 1.00 96.00 144 VAL A CA 1
ATOM 1036 C C . VAL A 1 144 ? 13.394 3.185 -2.754 1.00 96.00 144 VAL A C 1
ATOM 1038 O O . VAL A 1 144 ? 14.180 2.392 -2.233 1.00 96.00 144 VAL A O 1
ATOM 1041 N N . GLU A 1 145 ? 12.184 3.427 -2.270 1.00 96.38 145 GLU A N 1
ATOM 1042 C CA . GLU A 1 145 ? 11.569 2.662 -1.185 1.00 96.38 145 GLU A CA 1
ATOM 1043 C C . GLU A 1 145 ? 10.556 1.672 -1.762 1.00 96.38 145 GLU A C 1
ATOM 1045 O O . GLU A 1 145 ? 9.829 2.012 -2.692 1.00 96.38 145 GLU A O 1
ATOM 1050 N N . GLU A 1 146 ? 10.511 0.446 -1.239 1.00 96.56 146 GLU A N 1
ATOM 1051 C CA . GLU A 1 146 ? 9.351 -0.436 -1.405 1.00 96.56 146 GLU A CA 1
ATOM 1052 C C . GLU A 1 146 ? 8.355 -0.145 -0.287 1.00 96.56 146 GLU A C 1
ATOM 1054 O O . GLU A 1 146 ? 8.719 -0.176 0.895 1.00 96.56 146 GLU A O 1
ATOM 1059 N N . LEU A 1 147 ? 7.111 0.115 -0.671 1.00 97.00 147 LEU A N 1
ATOM 1060 C CA . LEU A 1 147 ? 6.043 0.530 0.219 1.00 97.00 147 LEU A CA 1
ATOM 1061 C C . LEU A 1 147 ? 4.934 -0.517 0.278 1.00 97.00 147 LEU A C 1
ATOM 1063 O O . LEU A 1 147 ? 4.632 -1.168 -0.720 1.00 97.00 147 LEU A O 1
ATOM 1067 N N . ALA A 1 148 ? 4.315 -0.646 1.445 1.00 97.62 148 ALA A N 1
ATOM 1068 C CA . ALA A 1 148 ? 3.003 -1.254 1.603 1.00 97.62 148 ALA A CA 1
ATOM 1069 C C . ALA A 1 148 ? 2.022 -0.154 2.024 1.00 97.62 148 ALA A C 1
ATOM 1071 O O . ALA A 1 148 ? 2.027 0.285 3.178 1.00 97.62 148 ALA A O 1
ATOM 1072 N N . ASP A 1 149 ? 1.209 0.294 1.076 1.00 98.00 149 ASP A N 1
ATOM 1073 C CA . ASP A 1 149 ? 0.236 1.359 1.268 1.00 98.00 149 ASP A CA 1
ATOM 1074 C C . ASP A 1 149 ? -1.087 0.733 1.719 1.00 98.00 149 ASP A C 1
ATOM 1076 O O . ASP A 1 149 ? -1.709 -0.052 1.003 1.00 98.00 149 ASP A O 1
ATOM 1080 N N . LEU A 1 150 ? -1.464 1.026 2.966 1.00 98.19 150 LEU A N 1
ATOM 1081 C CA . LEU A 1 150 ? -2.665 0.527 3.627 1.00 98.19 150 LEU A CA 1
ATOM 1082 C C . LEU A 1 150 ? -3.682 1.657 3.747 1.00 98.19 150 LEU A C 1
ATOM 1084 O O . LEU A 1 150 ? -3.558 2.513 4.625 1.00 98.19 150 LEU A O 1
ATOM 1088 N N . THR A 1 151 ? -4.709 1.639 2.909 1.00 98.50 151 THR A N 1
ATOM 1089 C CA . THR A 1 151 ? -5.809 2.604 2.944 1.00 98.50 151 THR A CA 1
ATOM 1090 C C . THR A 1 151 ? -6.995 2.022 3.698 1.00 98.50 151 THR A C 1
ATOM 1092 O O . THR A 1 151 ? -7.462 0.929 3.396 1.00 98.50 151 THR A O 1
ATOM 1095 N N . VAL A 1 152 ? -7.519 2.766 4.672 1.00 97.94 152 VAL A N 1
ATOM 1096 C CA . VAL A 1 152 ? -8.811 2.480 5.308 1.00 97.94 152 VAL A CA 1
ATOM 1097 C C . VAL A 1 152 ? -9.840 3.473 4.793 1.00 97.94 152 VAL A C 1
ATOM 1099 O O . VAL A 1 152 ? -9.626 4.680 4.909 1.00 97.94 152 VAL A O 1
ATOM 1102 N N . SER A 1 153 ? -10.962 2.979 4.275 1.00 96.25 153 SER A N 1
ATOM 1103 C CA . SER A 1 153 ? -12.110 3.787 3.858 1.00 96.25 153 SER A CA 1
ATOM 1104 C C . SER A 1 153 ? -13.305 3.568 4.785 1.00 96.25 153 SER A C 1
ATOM 1106 O O . SER A 1 153 ? -13.485 2.483 5.348 1.00 96.25 153 SER A O 1
ATOM 1108 N N . GLY A 1 154 ? -14.124 4.604 4.972 1.00 93.31 154 GLY A N 1
ATOM 1109 C CA . GLY A 1 154 ? -15.330 4.509 5.790 1.00 93.31 154 GLY A CA 1
ATOM 1110 C C . GLY A 1 154 ? -16.098 5.822 5.917 1.00 93.31 154 GLY A C 1
ATOM 1111 O O . GLY A 1 154 ? -15.578 6.902 5.655 1.00 93.31 154 GLY A O 1
ATOM 1112 N N . THR A 1 155 ? -17.329 5.747 6.423 1.00 88.44 155 THR A N 1
ATOM 1113 C CA . THR A 1 155 ? -18.193 6.919 6.686 1.00 88.44 155 THR A CA 1
ATOM 1114 C C . THR A 1 155 ? -17.937 7.591 8.045 1.00 88.44 155 THR A C 1
ATOM 1116 O O . THR A 1 155 ? -18.608 8.553 8.421 1.00 88.44 155 THR A O 1
ATOM 1119 N N . GLY A 1 156 ? -16.976 7.077 8.819 1.00 86.25 156 GLY A N 1
ATOM 1120 C CA . GLY A 1 156 ? -16.632 7.571 10.150 1.00 86.25 156 GLY A CA 1
ATOM 1121 C C . GLY A 1 156 ? -15.812 8.866 10.154 1.00 86.25 156 GLY A C 1
ATOM 1122 O O . GLY A 1 156 ? -15.403 9.397 9.127 1.00 86.25 156 GLY A O 1
ATOM 1123 N N . ALA A 1 157 ? -15.524 9.373 11.356 1.00 94.62 157 ALA A N 1
ATOM 1124 C CA . ALA A 1 157 ? -14.629 10.517 11.517 1.00 94.62 157 ALA A CA 1
ATOM 1125 C C . ALA A 1 157 ? -13.207 10.174 11.038 1.00 94.62 157 ALA A C 1
ATOM 1127 O O . ALA A 1 157 ? -12.653 9.156 11.455 1.00 94.62 157 ALA A O 1
ATOM 1128 N N . LEU A 1 158 ? -12.590 11.066 10.258 1.00 96.56 158 LEU A N 1
ATOM 1129 C CA . LEU A 1 158 ? -11.266 10.872 9.651 1.00 96.56 158 LEU A CA 1
ATOM 1130 C C . LEU A 1 158 ? -10.185 10.429 10.652 1.00 96.56 158 LEU A C 1
ATOM 1132 O O . LEU A 1 158 ? -9.426 9.505 10.379 1.00 96.56 158 LEU A O 1
ATOM 1136 N N . GLY A 1 159 ? -10.166 11.013 11.855 1.00 97.06 159 GLY A N 1
ATOM 1137 C CA . GLY A 1 159 ? -9.235 10.603 12.913 1.00 97.06 159 GLY A CA 1
ATOM 1138 C C . GLY A 1 159 ? -9.361 9.122 13.295 1.00 97.06 159 GLY A C 1
ATOM 1139 O O . GLY A 1 159 ? -8.350 8.445 13.451 1.00 97.06 159 GLY A O 1
ATOM 1140 N N . LYS A 1 160 ? -10.589 8.583 13.346 1.00 95.69 160 LYS A N 1
ATOM 1141 C CA . LYS A 1 160 ? -10.823 7.156 13.623 1.00 95.69 160 LYS A CA 1
ATOM 1142 C C . LYS A 1 160 ? -10.350 6.263 12.479 1.00 95.69 160 LYS A C 1
ATOM 1144 O O . LYS A 1 160 ? -9.836 5.178 12.745 1.00 95.69 160 LYS A O 1
ATOM 1149 N N . LEU A 1 161 ? -10.502 6.706 11.229 1.00 96.50 161 LEU A N 1
ATOM 1150 C CA . LEU A 1 161 ? -9.974 5.974 10.075 1.00 96.50 161 LEU A CA 1
ATOM 1151 C C . LEU A 1 161 ? -8.448 5.905 10.148 1.00 96.50 161 LEU A C 1
ATOM 1153 O O . LEU A 1 161 ? -7.882 4.826 10.020 1.00 96.50 161 LEU A O 1
ATOM 1157 N N . CYS A 1 162 ? -7.786 7.017 10.471 1.00 97.75 162 CYS A N 1
ATOM 1158 C CA . CYS A 1 162 ? -6.334 7.041 10.635 1.00 97.75 162 CYS A CA 1
ATOM 1159 C C . CYS A 1 162 ? -5.839 6.202 11.817 1.00 97.75 162 CYS A C 1
ATOM 1161 O O . CYS A 1 162 ? -4.807 5.541 11.710 1.00 97.75 162 CYS A O 1
ATOM 1163 N N . ASP A 1 163 ? -6.556 6.187 12.940 1.00 96.31 163 ASP A N 1
ATOM 1164 C CA . ASP A 1 163 ? -6.211 5.315 14.066 1.00 96.31 163 ASP A CA 1
ATOM 1165 C C . ASP A 1 163 ? -6.394 3.835 13.707 1.00 96.31 163 ASP A C 1
ATOM 1167 O O . ASP A 1 163 ? -5.561 2.999 14.067 1.00 96.31 163 ASP A O 1
ATOM 1171 N N . THR A 1 164 ? -7.420 3.517 12.914 1.00 96.25 164 THR A N 1
ATOM 1172 C CA . THR A 1 164 ? -7.624 2.168 12.369 1.00 96.25 164 THR A CA 1
ATOM 1173 C C . THR A 1 164 ? -6.503 1.786 11.402 1.00 96.25 164 THR A C 1
ATOM 1175 O O . THR A 1 164 ? -5.932 0.705 11.534 1.00 96.25 164 THR A O 1
ATOM 1178 N N . ALA A 1 165 ? -6.113 2.685 10.493 1.00 96.88 165 ALA A N 1
ATOM 1179 C CA . ALA A 1 165 ? -5.008 2.466 9.561 1.00 96.88 165 ALA A CA 1
ATOM 1180 C C . ALA A 1 165 ? -3.688 2.194 10.299 1.00 96.88 165 ALA A C 1
ATOM 1182 O O . ALA A 1 165 ? -2.980 1.249 9.964 1.00 96.88 165 ALA A O 1
ATOM 1183 N N . LYS A 1 166 ? -3.383 2.938 11.373 1.00 96.56 166 LYS A N 1
ATOM 1184 C CA . LYS A 1 166 ? -2.210 2.672 12.234 1.00 96.56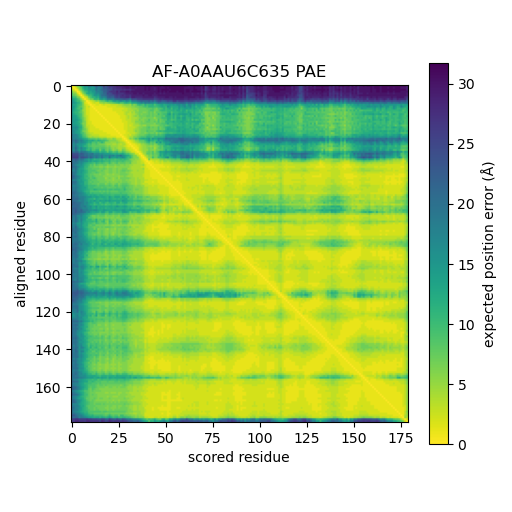 166 LYS A CA 1
ATOM 1185 C C . LYS A 1 166 ? -2.289 1.311 12.931 1.00 96.56 166 LYS A C 1
ATOM 1187 O O . LYS A 1 166 ? -1.281 0.606 13.030 1.00 96.56 166 LYS A O 1
ATOM 1192 N N . HIS A 1 167 ? -3.466 0.936 13.431 1.00 94.50 167 HIS A N 1
ATOM 1193 C CA . HIS A 1 167 ? -3.665 -0.344 14.108 1.00 94.50 167 HIS A CA 1
ATOM 1194 C C . HIS A 1 167 ? -3.450 -1.530 13.156 1.00 94.50 167 HIS A C 1
ATOM 1196 O O . HIS A 1 167 ? -2.660 -2.435 13.444 1.00 94.50 167 HIS A O 1
ATOM 1202 N N . LEU A 1 168 ? -4.095 -1.494 11.988 1.00 95.50 168 LEU A N 1
ATOM 1203 C CA . LEU A 1 168 ? -3.917 -2.500 10.941 1.00 95.50 168 LEU A CA 1
ATOM 1204 C C . LEU A 1 168 ? -2.482 -2.490 10.406 1.00 95.50 168 LEU A C 1
ATOM 1206 O O . LEU A 1 168 ? -1.872 -3.544 10.247 1.00 95.50 168 LEU A O 1
ATOM 1210 N N . GLY A 1 169 ? -1.897 -1.307 10.242 1.00 95.25 169 GLY A N 1
ATOM 1211 C CA . GLY A 1 169 ? -0.511 -1.124 9.837 1.00 95.25 169 GLY A CA 1
ATOM 1212 C C . GLY A 1 169 ? 0.498 -1.782 10.763 1.00 95.25 169 GLY A C 1
ATOM 1213 O O . GLY A 1 169 ? 1.432 -2.423 10.297 1.00 95.25 169 GLY A O 1
ATOM 1214 N N . THR A 1 170 ? 0.272 -1.721 12.076 1.00 93.62 170 THR A N 1
ATOM 1215 C CA . THR A 1 170 ? 1.102 -2.442 13.057 1.00 93.62 170 THR A CA 1
ATOM 1216 C C . THR A 1 170 ? 1.050 -3.956 12.823 1.00 93.62 170 THR A C 1
ATOM 1218 O O . THR A 1 170 ? 2.063 -4.647 12.936 1.00 93.62 170 THR A O 1
ATOM 1221 N N . THR A 1 171 ? -0.123 -4.480 12.456 1.00 94.06 171 THR A N 1
ATOM 1222 C CA . THR A 1 171 ? -0.303 -5.903 12.129 1.00 94.06 171 THR A CA 1
ATOM 1223 C C . THR A 1 171 ? 0.425 -6.278 10.837 1.00 94.06 171 THR A C 1
ATOM 1225 O O . THR A 1 171 ? 1.095 -7.315 10.808 1.00 94.06 171 THR A O 1
ATOM 1228 N N . ALA A 1 172 ? 0.311 -5.444 9.800 1.00 95.06 172 ALA A N 1
ATOM 1229 C CA . ALA A 1 172 ? 0.972 -5.651 8.515 1.00 95.06 172 ALA A CA 1
ATOM 1230 C C . ALA A 1 172 ? 2.499 -5.570 8.645 1.00 95.06 172 ALA A C 1
ATOM 1232 O O . ALA A 1 172 ? 3.197 -6.480 8.203 1.00 95.06 172 ALA A O 1
ATOM 1233 N N . ALA A 1 173 ? 3.016 -4.546 9.333 1.00 94.69 173 ALA A N 1
ATOM 1234 C CA . ALA A 1 173 ? 4.446 -4.325 9.543 1.00 94.69 173 ALA A CA 1
ATOM 1235 C C . ALA A 1 173 ? 5.144 -5.530 10.194 1.00 94.69 173 ALA A C 1
ATOM 1237 O O . ALA A 1 173 ? 6.243 -5.898 9.794 1.00 94.69 173 ALA A O 1
ATOM 1238 N N . ALA A 1 174 ? 4.484 -6.202 11.143 1.00 92.88 174 ALA A N 1
ATOM 1239 C CA . ALA A 1 174 ? 5.017 -7.395 11.806 1.00 92.88 174 ALA A CA 1
ATOM 1240 C C . ALA A 1 174 ? 5.133 -8.637 10.896 1.00 92.88 174 ALA A C 1
ATOM 1242 O O . ALA A 1 174 ? 5.697 -9.647 11.313 1.00 92.88 174 ALA A O 1
ATOM 1243 N N . ARG A 1 175 ? 4.557 -8.594 9.689 1.00 93.56 175 ARG A N 1
ATOM 1244 C CA . ARG A 1 175 ? 4.540 -9.690 8.705 1.00 93.56 175 ARG A CA 1
ATOM 1245 C C . ARG A 1 175 ? 5.247 -9.338 7.404 1.00 93.56 175 ARG A C 1
ATOM 1247 O O . ARG A 1 175 ? 5.298 -10.179 6.508 1.00 93.56 175 ARG A O 1
ATOM 1254 N N . LEU A 1 176 ? 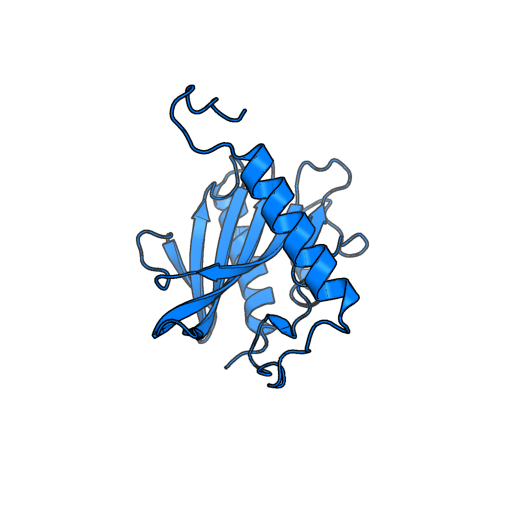5.761 -8.116 7.287 1.00 92.38 176 LEU A N 1
ATOM 1255 C CA . LEU A 1 176 ? 6.562 -7.737 6.137 1.00 92.38 176 LEU A CA 1
ATOM 1256 C C . LEU A 1 176 ? 7.792 -8.655 6.045 1.00 92.38 176 LEU A C 1
ATOM 1258 O O . LEU A 1 176 ? 8.317 -9.059 7.086 1.00 92.38 176 LEU A O 1
ATOM 1262 N N . PRO A 1 177 ? 8.262 -8.982 4.826 1.00 88.62 177 PRO A N 1
ATOM 1263 C CA . PRO A 1 177 ? 9.417 -9.858 4.627 1.00 88.62 177 PRO A CA 1
ATOM 1264 C C . PRO A 1 177 ? 10.665 -9.399 5.388 1.00 88.62 177 PRO A C 1
ATOM 1266 O O . PRO A 1 177 ? 11.490 -10.240 5.732 1.00 88.62 177 PRO A O 1
ATOM 1269 N N . GLY A 1 178 ? 10.757 -8.098 5.693 1.00 69.81 178 GLY A N 1
ATOM 1270 C CA . GLY A 1 178 ? 11.821 -7.507 6.492 1.00 69.81 178 GLY A CA 1
ATOM 1271 C C . GLY A 1 178 ? 13.177 -7.544 5.787 1.00 69.81 178 GLY A C 1
ATOM 1272 O O . GLY A 1 178 ? 13.448 -8.382 4.928 1.00 69.81 178 GLY A O 1
ATOM 1273 N N . THR A 1 179 ? 14.034 -6.591 6.138 1.00 50.91 179 THR A N 1
ATOM 1274 C CA . THR A 1 179 ? 15.466 -6.594 5.803 1.00 50.91 179 THR A CA 1
ATOM 1275 C C . THR A 1 179 ? 16.264 -7.426 6.789 1.00 50.91 179 THR A C 1
ATOM 1277 O O . THR A 1 179 ? 15.992 -7.267 8.002 1.00 50.91 179 THR A O 1
#

Nearest PDB structures (foldseek):
  3otl-assembly1_B  TM=3.011E-01  e=6.041E-02  Rhizobium johnstonii 3841
  3put-assembly1_A  TM=2.831E-01  e=1.018E-01  Rhizobium etli CFN 42
  6i1g-assembly1_A  TM=2.535E-01  e=7.302E-01  Chlamydia trachomatis
  6z38-assembly1_A  TM=2.596E-01  e=6.999E+00  Pseudomonas putida

Mean predicted aligned error: 6.88 Å

Foldseek 3Di:
DDDPDDPPDPDPVVVVVVVVVVVVVVVVVDDDDDDPDDDDLLDLLQDAQLVLFDQVLQVLDPQWGSVPWDADPSNQKIKTAGPVRQKIKIKHKDKDPPDDDVVNACWDDQVPWIWHWDFQPPHHQKIKIWTFSDWDQDPVRTIMTITTIMMIGHPDDRVSNSVSNVSRVNSNNVVRSHD

Secondary structure (DSSP, 8-state):
------TTS--HHHHHHHHHHHHHHHHHHSPPPPPSSPPPTTSGGGS-GGGSS-HHHHTTSTTB-STTPEE-GGG-EEEEEBTTSSSEEEEEEEEESSPP-TTSSEEEEETTEEEEEEETSSSTTEEEEEEEEEEEE-TTS-EEEEEEEEEEE-SS-HHHHHHHHHHHHHHHHTTS---

pLDDT: mean 90.11, std 11.17, range [33.25, 98.5]

Solvent-accessible surface area (backbone atoms only — not comparable to full-atom values): 10165 Å² total; per-residue (Å²): 134,85,78,82,74,59,102,82,59,81,60,63,64,63,52,51,50,55,51,49,54,50,52,53,52,56,56,72,77,44,81,81,80,72,77,90,65,79,79,58,78,49,36,66,91,76,40,51,39,64,74,28,58,51,60,73,59,45,60,76,42,83,68,32,43,63,86,69,59,46,71,39,79,84,31,33,23,23,36,28,48,18,91,84,62,63,29,33,41,39,33,35,61,49,73,41,72,67,62,88,53,77,90,69,26,48,78,45,76,48,87,95,40,48,30,27,44,26,74,43,67,92,41,85,50,25,7,28,26,40,33,50,59,47,78,46,69,49,99,86,69,46,55,31,27,39,31,44,36,30,35,21,39,34,88,62,61,60,69,59,34,40,53,48,20,52,54,48,44,50,50,28,62,76,57,51,71,43,124

Sequence (179 aa):
MARLIGDSGPDLCAMADAATDHAVTVMRVGTVPRRPSAAVPASLATADACALLTPAALGALPGVQAAGAERDFGNWGCHWRSSDGDSGVDLVFDRNSPPLDTSDGTPVAFGAGKGFVVPEYDDRGTCTLRLVNRDFTDITGQRVEELADLTVSGTGALGKLCDTAKHLGTTAAARLPGT

Radius of gyration: 19.48 Å; Cα contacts (8 Å, |Δi|>4): 321; chains: 1; bounding box: 44×37×50 Å

=== Feature glossary ===
Reading guide. The protein is described through the following features:

Foldseek 3Di. A 3Di character summarizes, for each residue, the relative orientation of the Cα frame of its nearest spatial neighbor. Because it encodes fold topology rather than chemistry, 3Di alignments detect remote structural similarity that sequence alignment misses.

Contact-map, Ramachandran, and PAE plots. Plot images: a contact map (which residues are close in 3D, as an N×N binary image), a Ramachandran scatter (backbone torsion angles, revealing secondary-structure composition at a glance), and — for AlphaFold structures — a PAE heatmap (pairwise prediction confidence).

Radius of gyration, Cα contacts, bounding box. Radius of gyration (Rg) is the root-mean-square distance of Cα atoms from their centroid — a single number for overall size and compactness. A globular domain of N residues has Rg ≈ 2.2·N^0.38 Å; an extended or disordered chain has a much larger Rg. The Cα contact count is the number of residue pairs whose Cα atoms are within 8 Å and are more than four positions apart in sequence — a standard proxy for tertiary packing density. The bounding box is the smallest axis-aligned box enclosing all Cα atoms.

Secondary structure (8-state, DSSP). Eight-state secondary structure (DSSP): H is the canonical α-helix, G the tighter 3₁₀-helix, I the wider π-helix; E/B are β-structure, T and S are turns and bends, and '-' is everything else. DSSP derives these from the pattern of main-chain N–H···O=C hydrogen bonds, not from the sequence.

B-factor. B-factor (Debye–Waller factor) reflects atomic displacement in the crystal lattice. It is an experimental observable (units Å²), not a prediction; low values mean the atom is pinned down, high values mean it moves or is heterogeneous across the crystal.

pLDDT. pLDDT is the predicted lDDT-Cα score: AlphaFold's confidence that the local environment of each residue (all inter-atomic distances within 15 Å) is correctly placed. It is a per-residue number between 0 and 100, with higher meaning more reliable.

Nearest PDB structures. Nearest PDB neighbors are the top structural matches found by Foldseek when searching this structure against the entire Protein Data Bank. Each hit reports a TM-score (0 to 1; >0.5 almost always implies the same fold) and an E-value. These are *structural* homologs — they may share no detectable sequence similarity.

Solvent-accessible surface area. Accessible surface area quantifies burial. A residue with SASA near zero is packed into the hydrophobic core; one with SASA >100 Å² sits on the surface. Computed here via the Shrake–Rupley numerical algorithm with a 1.4 Å probe.

Rendered structure images. Structure images are PyMOL renders from six orthogonal camera directions. Cartoon representation draws helices as coils and strands as arrows; sticks shows the backbone as bonds; surface shows the solvent-excluded envelope. Rainbow coloring maps sequence position to hue (blue→red, N→C); chain coloring assigns a distinct color per polypeptide.

Backbone torsions (φ/ψ). φ (phi) and ψ (psi) are the two rotatable backbone dihedrals per residue: φ is the C(i-1)–N–Cα–C torsion, ψ is the N–Cα–C–N(i+1) torsion, both in degrees on (−180°, 180°]. α-helical residues cluster near (−60°, −45°); β-strand residues near (−120°, +130°). A Ramachandran plot is simply a scatter of (φ, ψ) for every residue.

Predicted aligned error. Predicted Aligned Error (PAE) is an AlphaFold confidence matrix: entry (i, j) is the expected error in the position of residue j, in ångströms, when the prediction is superimposed on the true structure at residue i. Low PAE within a block of residues means that block is internally rigid and well-predicted; high PAE between two blocks means their relative placement is uncertain even if each block individually is confident.

mmCIF coordinates. Structure coordinates are given as an mmCIF _atom_site loop: one row per atom with element, residue name, chain id, sequence number, and x/y/z position in Å. Only the four main-chain atoms per residue are included here; side chains are omitted to keep the record compact.

InterPro / GO / CATH / organism. Database cross-references. InterPro integrates a dozen domain/family signature databases into unified entries with residue-range hits. GO terms attach function/process/location labels with evidence codes. CATH codes position the fold in a four-level structural taxonomy. Organism is the NCBI-taxonomy species name.

Secondary structure (3-state, P-SEA). SS3 is a coarse helix/strand/coil call (letters a/b/c) made by the P-SEA algorithm from inter-Cα distances and dihedrals. It is less detailed than DSSP but needs only Cα positions.

Sequence. Sequence gives the chain of amino acids in standard one-letter code (A=alanine, C=cysteine, …, Y=tyrosine), read N→C. It is the only feature that is directly encoded by the gene; all structural features are derived from the folded form of this sequence.